Protein AF-A0A2A6BRH2-F1 (afdb_monomer)

Sequence (309 aa):
MDNSQEMNHPSKIDPSPEALGFLDKANNLEEIVQSLSAPPSSLSPPFFSPAPSHDDAQLRGRVRELEQKLQHATGAAREAESRAERAERLLAAKILTRAIDGLRRERDELRKIANDTRNEKSELEGLRADNTVLVELMKKENVTKRVLTEEIESLKQEMAEMRKLKRVPADDDGSLMQQLAEMGITNERVAEWVRQNQEREEKQRKKSAHRGTSKNRHGSSVISVKTLDPSKTALTEEERYGDEQDVVCEGCIWRKVNGQWTATVGEKDKESKREEDADIVEKGDDIDKMIDEIIMEKKRRIDSGIDEF

Radius of gyration: 56.21 Å; Cα contacts (8 Å, |Δi|>4): 53; chains: 1; bounding box: 134×63×149 Å

Secondary structure (DSSP, 8-state):
-------------PPPHHHHHHHHHHHHHHHHHHHHHS--------S--PPPPHHHHHHHHHHHHHHHHHHHHHHHHHHHHHHHHHHHHHHHHHHHHHHHHHHHHHHHHHHHHHHHHHHHHHHHHHHHHHHHHHHHHHHHHHHHHHHHHHHHHHHHHHHHHHHHHT-----SSSHHHHHHHHTT--HHHHHHHHHHHHHHHHHHHHHHHTTSSS---------------GGG----S---S-S--EEEETTEEEEEETTEEEEE-----TTHHHHHHHHHHHHHHHHHHHHHHHHHHHHHHHHHHHHT-

Mean predicted aligned error: 23.62 Å

Organism: Pristionchus pacificus (NCBI:txid54126)

Solvent-accessible surface area (backbone atoms only — not comparable to full-atom values): 18644 Å² total; per-residue (Å²): 136,88,79,83,80,77,77,81,69,82,72,80,74,74,74,52,73,66,61,52,56,51,49,55,54,50,53,55,50,49,52,54,51,51,67,71,63,56,75,84,81,83,80,88,88,87,78,76,87,72,75,84,49,77,63,58,59,51,50,56,52,51,50,52,52,49,51,51,50,49,53,53,52,52,52,52,50,54,53,50,51,57,49,50,54,50,51,51,52,52,50,51,49,54,52,51,51,53,51,53,56,48,54,50,49,55,51,52,51,53,52,49,52,56,51,52,54,50,52,53,51,52,52,52,53,51,53,51,50,53,49,52,53,50,54,52,50,52,52,52,50,54,49,53,53,49,53,53,49,54,52,51,51,52,52,50,50,52,52,51,51,51,49,61,72,60,56,69,71,79,70,85,79,55,61,62,63,50,52,37,44,74,72,70,44,46,69,67,60,53,50,51,50,52,50,55,49,52,54,49,51,52,52,48,52,56,55,56,66,70,66,74,82,72,81,94,80,77,94,73,84,79,79,82,77,80,78,81,75,70,90,79,64,91,74,78,95,76,93,80,84,73,85,71,54,76,52,74,51,100,63,34,40,31,37,40,54,96,90,40,81,44,75,48,68,58,78,70,59,78,59,61,58,50,53,54,54,46,56,51,52,57,54,48,54,54,51,54,52,51,50,51,52,52,51,52,51,51,50,50,53,50,55,54,55,55,77,76,105

Foldseek 3Di:
DDDDPPDDDDDPPDPDPVVVVVVVVVVVVVVVVVVVPDDPPDDDDDDDDDDQDPVNVVVVVVVVVVVVVVVVVVVVVVVVVVVVVVVVVVVVVVVVVVVVVVVVVVVVVVVVVVVVVVVVVVVVVVVVVVVVVVVVVVVVVVVVVVVVVVVVVVVVVVVVVVVVVPPQPPVPPCVSVVVCVVVVNHPVNVVVVVVVVVVVVVVVVVVVVVVPDDDPDDPDDDPPDPDDDPPPDDDDDDPDDDQWDWDDDDQWTWTRDPNDTDIDRPPPPPVVVVVVVVVVVVVVVVVVVVVVVVVVVVVVVVVVVVVVD

pLDDT: mean 70.72, std 18.0, range [35.16, 96.56]

Structure (mmCIF, N/CA/C/O backbone):
data_AF-A0A2A6BRH2-F1
#
_entry.id   AF-A0A2A6BRH2-F1
#
loop_
_atom_site.group_PDB
_atom_site.id
_atom_site.type_symbol
_atom_site.label_atom_id
_atom_site.label_alt_id
_atom_site.label_comp_id
_atom_site.label_asym_id
_atom_site.label_entity_id
_atom_site.label_seq_id
_atom_site.pdbx_PDB_ins_code
_atom_site.Cartn_x
_atom_site.Cartn_y
_atom_site.Cartn_z
_atom_site.occupancy
_atom_site.B_iso_or_equiv
_atom_site.auth_seq_id
_atom_site.auth_comp_id
_atom_site.auth_asym_id
_atom_site.auth_atom_id
_atom_site.pdbx_PDB_model_num
ATOM 1 N N . MET A 1 1 ? 34.765 -9.250 4.360 1.00 55.44 1 MET A N 1
ATOM 2 C CA . MET A 1 1 ? 34.118 -9.788 3.149 1.00 55.44 1 MET A CA 1
ATOM 3 C C . MET A 1 1 ? 34.218 -8.687 2.117 1.00 55.44 1 MET A C 1
ATOM 5 O O . MET A 1 1 ? 33.454 -7.733 2.187 1.00 55.44 1 MET A O 1
ATOM 9 N N . ASP A 1 2 ? 35.264 -8.753 1.297 1.00 40.81 2 ASP A N 1
ATOM 10 C CA . ASP A 1 2 ? 35.559 -7.773 0.254 1.00 40.81 2 ASP A CA 1
ATOM 11 C C . ASP A 1 2 ? 34.641 -8.024 -0.943 1.00 40.81 2 ASP A C 1
ATOM 13 O O . ASP A 1 2 ? 34.587 -9.144 -1.443 1.00 40.81 2 ASP A O 1
ATOM 17 N N . ASN A 1 3 ? 33.918 -6.998 -1.393 1.00 41.16 3 ASN A N 1
ATOM 18 C CA . ASN A 1 3 ? 33.189 -7.023 -2.660 1.00 41.16 3 ASN A CA 1
ATOM 19 C C . ASN A 1 3 ? 33.847 -6.014 -3.600 1.00 41.16 3 ASN A C 1
ATOM 21 O O . ASN A 1 3 ? 33.501 -4.833 -3.636 1.00 41.16 3 ASN A O 1
ATOM 25 N N . SER A 1 4 ? 34.837 -6.500 -4.340 1.00 49.62 4 SER A N 1
ATOM 26 C CA . SER A 1 4 ? 35.403 -5.845 -5.510 1.00 49.62 4 SER A CA 1
ATOM 27 C C . SER A 1 4 ? 34.319 -5.710 -6.583 1.00 49.62 4 SER A C 1
ATOM 29 O O . SER A 1 4 ? 33.963 -6.670 -7.260 1.00 49.62 4 SER A O 1
ATOM 31 N N . GLN A 1 5 ? 33.788 -4.497 -6.744 1.00 48.00 5 GLN A N 1
ATOM 32 C CA . GLN A 1 5 ? 33.115 -4.088 -7.974 1.00 48.00 5 GLN A CA 1
ATOM 33 C C . GLN A 1 5 ? 34.177 -3.974 -9.075 1.00 48.00 5 GLN A C 1
ATOM 35 O O . GLN A 1 5 ? 34.815 -2.934 -9.237 1.00 48.00 5 GLN A O 1
ATOM 40 N N . GLU A 1 6 ? 34.385 -5.054 -9.827 1.00 48.94 6 GLU A N 1
ATOM 41 C CA . GLU A 1 6 ? 35.009 -4.974 -11.146 1.00 48.94 6 GLU A CA 1
ATOM 42 C C . GLU A 1 6 ? 34.097 -4.142 -12.054 1.00 48.94 6 GLU A C 1
ATOM 44 O O . GLU A 1 6 ? 33.007 -4.558 -12.452 1.00 48.94 6 GLU A O 1
ATOM 49 N N . MET A 1 7 ? 34.531 -2.916 -12.348 1.00 51.69 7 MET A N 1
ATOM 50 C CA . MET A 1 7 ? 33.951 -2.112 -13.413 1.00 51.69 7 MET A CA 1
ATOM 51 C C . MET A 1 7 ? 34.208 -2.819 -14.744 1.00 51.69 7 MET A C 1
ATOM 53 O O . MET A 1 7 ? 35.315 -2.778 -15.279 1.00 51.69 7 MET A O 1
ATOM 57 N N . ASN A 1 8 ? 33.170 -3.454 -15.287 1.00 46.06 8 ASN A N 1
ATOM 58 C CA . ASN A 1 8 ? 33.159 -3.916 -16.668 1.00 46.06 8 ASN A CA 1
ATOM 59 C C . ASN A 1 8 ? 33.302 -2.698 -17.590 1.00 46.06 8 ASN A C 1
ATOM 61 O O . ASN A 1 8 ? 32.356 -1.939 -17.804 1.00 46.06 8 ASN A O 1
ATOM 65 N N . HIS A 1 9 ? 34.513 -2.492 -18.105 1.00 41.88 9 HIS A N 1
ATOM 66 C CA . HIS A 1 9 ? 34.764 -1.562 -19.195 1.00 41.88 9 HIS A CA 1
ATOM 67 C C . HIS A 1 9 ? 33.897 -1.956 -20.402 1.00 41.88 9 HIS A C 1
ATOM 69 O O . HIS A 1 9 ? 33.848 -3.143 -20.736 1.00 41.88 9 HIS A O 1
ATOM 75 N N . PRO A 1 10 ? 33.242 -1.002 -21.093 1.00 45.44 10 PRO A N 1
ATOM 76 C CA . PRO A 1 10 ? 32.645 -1.295 -22.383 1.00 45.44 10 PRO A CA 1
ATOM 77 C C . PRO A 1 10 ? 33.769 -1.765 -23.299 1.00 45.44 10 PRO A C 1
ATOM 79 O O . PRO A 1 10 ? 34.790 -1.091 -23.462 1.00 45.44 10 PRO A O 1
ATOM 82 N N . SER A 1 11 ? 33.583 -2.975 -23.808 1.00 47.88 11 SER A N 1
ATOM 83 C CA . SER A 1 11 ? 34.449 -3.676 -24.735 1.00 47.88 11 SER A CA 1
ATOM 84 C C . SER A 1 11 ? 35.024 -2.687 -25.744 1.00 47.88 11 SER A C 1
ATOM 86 O O . SER A 1 11 ? 34.276 -2.041 -26.479 1.00 47.88 11 SER A O 1
ATOM 88 N N . LYS A 1 12 ? 36.355 -2.553 -25.778 1.00 52.03 12 LYS A N 1
ATOM 89 C CA . LYS A 1 12 ? 37.026 -2.085 -26.990 1.00 52.03 12 LYS A CA 1
ATOM 90 C C . LYS A 1 12 ? 36.535 -3.018 -28.090 1.00 52.03 12 LYS A C 1
ATOM 92 O O . LYS A 1 12 ? 36.805 -4.212 -28.037 1.00 52.03 12 LYS A O 1
ATOM 97 N N . ILE A 1 13 ? 35.707 -2.496 -28.983 1.00 52.72 13 ILE A N 1
ATOM 98 C CA . ILE A 1 13 ? 35.226 -3.244 -30.133 1.00 52.72 13 ILE A CA 1
ATOM 99 C C . ILE A 1 13 ? 36.464 -3.458 -30.994 1.00 52.72 13 ILE A C 1
ATOM 101 O O . ILE A 1 13 ? 37.000 -2.496 -31.546 1.00 52.72 13 ILE A O 1
ATOM 105 N N . ASP A 1 14 ? 36.962 -4.692 -31.030 1.00 53.44 14 ASP A N 1
ATOM 106 C CA . ASP A 1 14 ? 38.007 -5.056 -31.974 1.00 53.44 14 ASP A CA 1
ATOM 107 C C . ASP A 1 14 ? 37.46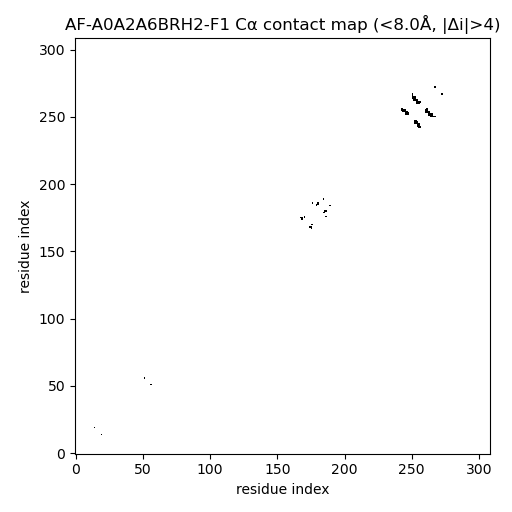5 -4.781 -33.386 1.00 53.44 14 ASP A C 1
ATOM 109 O O . ASP A 1 14 ? 36.352 -5.219 -33.709 1.00 53.44 14 ASP A O 1
ATOM 113 N N . PRO A 1 15 ? 38.178 -3.998 -34.217 1.00 56.06 15 PRO A N 1
ATOM 114 C CA . PRO A 1 15 ? 37.714 -3.682 -35.559 1.00 56.06 15 PRO A CA 1
ATOM 115 C C . PRO A 1 15 ? 37.509 -4.978 -36.344 1.00 56.06 15 PRO A C 1
ATOM 117 O O . PRO A 1 15 ? 38.281 -5.931 -36.213 1.00 56.06 15 PRO A O 1
ATOM 120 N N . SER A 1 16 ? 36.450 -5.020 -37.155 1.00 57.69 16 SER A N 1
ATOM 121 C CA . SER A 1 16 ? 36.110 -6.222 -37.913 1.00 57.69 16 SER A CA 1
ATOM 122 C C . SER A 1 16 ? 37.299 -6.669 -38.786 1.00 57.69 16 SER A C 1
ATOM 124 O O . SER A 1 16 ? 38.030 -5.827 -39.318 1.00 57.69 16 SER A O 1
ATOM 126 N N . PRO A 1 17 ? 37.511 -7.985 -38.975 1.00 61.53 17 PRO A N 1
ATOM 127 C CA . PRO A 1 17 ? 38.625 -8.509 -39.774 1.00 61.53 17 PRO A CA 1
ATOM 128 C C . PRO A 1 17 ? 38.614 -8.000 -41.225 1.00 61.53 17 PRO A C 1
ATOM 130 O O . PRO A 1 17 ? 39.660 -7.910 -41.864 1.00 61.53 17 PRO A O 1
ATOM 133 N N . GLU A 1 18 ? 37.448 -7.595 -41.731 1.00 59.97 18 GLU A N 1
ATOM 134 C CA . GLU A 1 18 ? 37.324 -6.921 -43.022 1.00 59.97 18 GLU A CA 1
ATOM 135 C C . GLU A 1 18 ? 37.942 -5.515 -42.986 1.00 59.97 18 GLU A C 1
ATOM 137 O O . GLU A 1 18 ? 38.736 -5.190 -43.866 1.00 59.97 18 GLU A O 1
ATOM 142 N N . ALA A 1 19 ? 37.671 -4.712 -41.948 1.00 63.09 19 ALA A N 1
ATOM 143 C CA . ALA A 1 19 ? 38.251 -3.375 -41.778 1.00 63.09 19 ALA A CA 1
ATOM 144 C C . ALA A 1 19 ? 39.780 -3.411 -41.588 1.00 63.09 19 ALA A C 1
ATOM 146 O O . ALA A 1 19 ? 40.487 -2.578 -42.160 1.00 63.09 19 ALA A O 1
ATOM 147 N N . LEU A 1 20 ? 40.303 -4.410 -40.864 1.00 59.03 20 LEU A N 1
ATOM 148 C CA . LEU A 1 20 ? 41.749 -4.648 -40.736 1.00 59.03 20 LEU A CA 1
ATOM 149 C C . LEU A 1 20 ? 42.388 -5.042 -42.080 1.00 59.03 20 LEU A C 1
ATOM 151 O O . LEU A 1 20 ? 43.438 -4.515 -42.443 1.00 59.03 20 LEU A O 1
ATOM 155 N N . GLY A 1 21 ? 41.720 -5.885 -42.875 1.00 69.00 21 GLY A N 1
ATOM 156 C CA . GLY A 1 21 ? 42.192 -6.268 -44.209 1.00 69.00 21 GLY A CA 1
ATOM 157 C C . GLY A 1 21 ? 42.195 -5.125 -45.235 1.00 69.00 21 GLY A C 1
ATOM 158 O O . GLY A 1 21 ? 42.989 -5.151 -46.179 1.00 69.00 21 GLY A O 1
ATOM 159 N N . PHE A 1 22 ? 41.337 -4.111 -45.075 1.00 70.25 22 PHE A N 1
ATOM 160 C CA . PHE A 1 22 ? 41.380 -2.892 -45.894 1.00 70.25 22 PHE A CA 1
ATOM 161 C C . PHE A 1 22 ? 42.522 -1.951 -45.483 1.00 70.25 22 PHE A C 1
ATOM 163 O O . PHE A 1 22 ? 43.143 -1.353 -46.362 1.00 70.25 22 PHE A O 1
ATOM 170 N N . LEU A 1 23 ? 42.838 -1.863 -44.187 1.00 59.44 23 LEU A N 1
ATOM 171 C CA . LEU A 1 23 ? 43.970 -1.085 -43.665 1.00 59.44 23 LEU A CA 1
ATOM 172 C C . LEU A 1 23 ? 45.322 -1.655 -44.111 1.00 59.44 23 LEU A C 1
ATOM 174 O O . LEU A 1 23 ? 46.162 -0.896 -44.590 1.00 59.44 23 LEU A O 1
ATOM 178 N N . ASP A 1 24 ? 45.502 -2.977 -44.073 1.00 64.88 24 ASP A N 1
ATOM 179 C CA . ASP A 1 24 ? 46.726 -3.618 -44.580 1.00 64.88 24 ASP A CA 1
ATOM 180 C C . ASP A 1 24 ? 46.909 -3.404 -46.087 1.00 64.88 24 ASP A C 1
ATOM 182 O O . ASP A 1 24 ? 48.020 -3.172 -46.561 1.00 64.88 24 ASP A O 1
ATOM 186 N N . LYS A 1 25 ? 45.818 -3.413 -46.863 1.00 71.06 25 LYS A N 1
ATOM 187 C CA . LYS A 1 25 ? 45.871 -3.1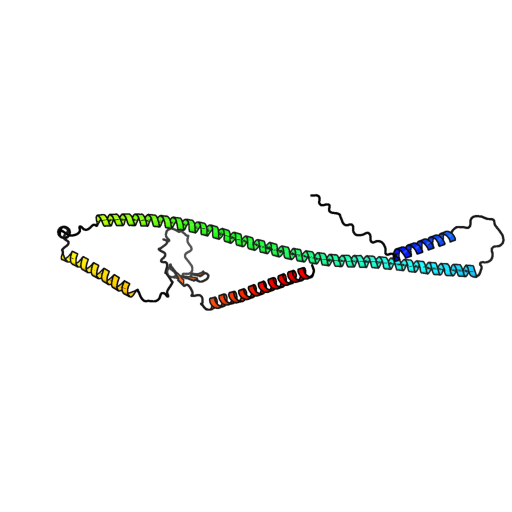10 -48.303 1.00 71.06 25 LYS A CA 1
ATOM 188 C C . LYS A 1 25 ? 46.179 -1.641 -48.582 1.00 71.06 25 LYS A C 1
ATOM 190 O O . LYS A 1 25 ? 46.870 -1.360 -49.556 1.00 71.06 25 LYS A O 1
ATOM 195 N N . ALA A 1 26 ? 45.679 -0.724 -47.755 1.00 71.31 26 ALA A N 1
ATOM 196 C CA . ALA A 1 26 ? 45.966 0.701 -47.875 1.00 71.31 26 ALA A CA 1
ATOM 197 C C . ALA A 1 26 ? 47.429 1.014 -47.520 1.00 71.31 26 ALA A C 1
ATOM 199 O O . ALA A 1 26 ? 48.093 1.702 -48.292 1.00 71.31 26 ALA A O 1
ATOM 200 N N . ASN A 1 27 ? 47.955 0.428 -46.438 1.00 64.50 27 ASN A N 1
ATOM 201 C CA . ASN A 1 27 ? 49.357 0.579 -46.033 1.00 64.50 27 ASN A CA 1
ATOM 202 C C . ASN A 1 27 ? 50.323 0.007 -47.079 1.00 64.50 27 ASN A C 1
ATOM 204 O O . ASN A 1 27 ? 51.311 0.644 -47.429 1.00 64.50 27 ASN A O 1
ATOM 208 N N . ASN A 1 28 ? 50.005 -1.158 -47.647 1.00 72.81 28 ASN A N 1
ATOM 209 C CA . ASN A 1 28 ? 50.827 -1.774 -48.691 1.00 72.81 28 ASN A CA 1
ATOM 210 C C . ASN A 1 28 ? 50.824 -0.934 -49.988 1.00 72.81 28 ASN A C 1
ATOM 212 O O . ASN A 1 28 ? 51.832 -0.833 -50.683 1.00 72.81 28 ASN A O 1
ATOM 216 N N . LEU A 1 29 ? 49.712 -0.257 -50.302 1.00 62.56 29 LEU A N 1
ATOM 217 C CA . LEU A 1 29 ? 49.663 0.691 -51.419 1.00 62.56 29 LEU A CA 1
ATOM 218 C C . LEU A 1 29 ? 50.477 1.963 -51.139 1.00 62.56 29 LEU A C 1
ATOM 220 O O . LEU A 1 29 ? 51.100 2.493 -52.057 1.00 62.56 29 LEU A O 1
ATOM 224 N N . GLU A 1 30 ? 50.474 2.451 -49.898 1.00 71.81 30 GLU A N 1
ATOM 225 C CA . GLU A 1 30 ? 51.237 3.634 -49.492 1.00 71.81 30 GLU A CA 1
ATOM 226 C C . GLU A 1 30 ? 52.750 3.374 -49.539 1.00 71.81 30 GLU A C 1
ATOM 228 O O . GLU A 1 30 ? 53.489 4.209 -50.061 1.00 71.81 30 GLU A O 1
ATOM 233 N N . GLU A 1 31 ? 53.209 2.188 -49.123 1.00 69.75 31 GLU A N 1
ATOM 234 C CA . GLU A 1 31 ? 54.609 1.761 -49.281 1.00 69.75 31 GLU A CA 1
ATOM 235 C C . GLU A 1 31 ? 55.027 1.674 -50.758 1.00 69.75 31 GLU A C 1
ATOM 237 O O . GLU A 1 31 ? 56.105 2.146 -51.134 1.00 69.75 31 GLU A O 1
ATOM 242 N N . ILE A 1 32 ? 54.158 1.144 -51.628 1.00 60.09 32 ILE A N 1
ATOM 243 C CA . ILE A 1 32 ? 54.413 1.086 -53.076 1.00 60.09 32 ILE A CA 1
ATOM 244 C C . ILE A 1 32 ? 54.510 2.501 -53.663 1.00 60.09 32 ILE A C 1
ATOM 246 O O . ILE A 1 32 ? 55.446 2.792 -54.414 1.00 60.09 32 ILE A O 1
ATOM 250 N N . VAL A 1 33 ? 53.595 3.403 -53.302 1.00 68.56 33 VAL A N 1
ATOM 251 C CA . VAL A 1 33 ? 53.606 4.796 -53.778 1.00 68.56 33 VAL A CA 1
ATOM 252 C C . VAL A 1 33 ? 54.828 5.556 -53.249 1.00 68.56 33 VAL A C 1
ATOM 254 O O . VAL A 1 33 ? 55.463 6.277 -54.019 1.00 68.56 33 VAL A O 1
ATOM 257 N N . GLN A 1 34 ? 55.232 5.347 -51.991 1.00 64.69 34 GLN A N 1
ATOM 258 C CA . GLN A 1 34 ? 56.451 5.948 -51.444 1.00 64.69 34 GLN A CA 1
ATOM 259 C C . GLN A 1 34 ? 57.709 5.440 -52.159 1.00 64.69 34 GLN A C 1
ATOM 261 O O . GLN A 1 34 ? 58.560 6.255 -52.525 1.00 64.69 34 GLN A O 1
ATOM 266 N N . SER A 1 35 ? 57.786 4.137 -52.461 1.00 58.50 35 SER A N 1
ATOM 267 C CA . SER A 1 35 ? 58.901 3.550 -53.222 1.00 58.50 35 SER A CA 1
ATOM 268 C C . SER A 1 35 ? 59.024 4.121 -54.642 1.00 58.50 35 SER A C 1
ATOM 270 O O . SER A 1 35 ? 60.133 4.325 -55.133 1.00 58.50 35 SER A O 1
ATOM 272 N N . LEU A 1 36 ? 57.895 4.455 -55.278 1.00 56.03 36 LEU A N 1
ATOM 273 C CA . LEU A 1 36 ? 57.836 5.073 -56.609 1.00 56.03 36 LEU A CA 1
ATOM 274 C C . LEU A 1 36 ? 58.072 6.591 -56.583 1.00 56.03 36 LEU A C 1
ATOM 276 O O . LEU A 1 36 ? 58.404 7.178 -57.612 1.00 56.03 36 LEU A O 1
ATOM 280 N N . SER A 1 37 ? 57.906 7.228 -55.421 1.00 53.75 37 SER A N 1
ATOM 281 C CA . SER A 1 37 ? 58.124 8.667 -55.216 1.00 53.75 37 SER A CA 1
ATOM 282 C C . SER A 1 37 ? 59.549 9.031 -54.779 1.00 53.75 37 SER A C 1
ATOM 284 O O . SER A 1 37 ? 59.886 10.215 -54.724 1.00 53.75 37 SER A O 1
ATOM 286 N N . ALA A 1 38 ? 60.399 8.039 -54.489 1.00 52.50 38 ALA A N 1
ATOM 287 C CA . ALA A 1 38 ? 61.799 8.27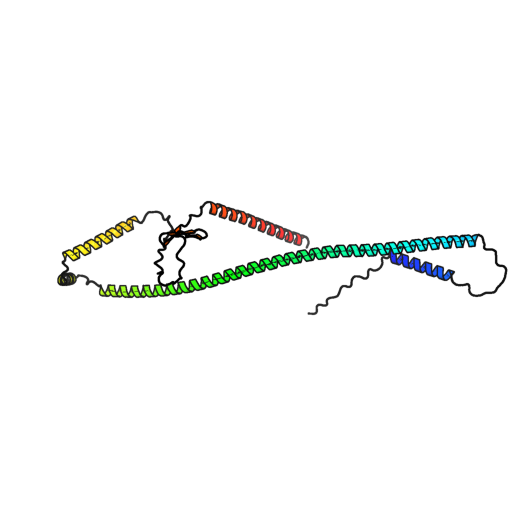6 -54.166 1.00 52.50 38 ALA A CA 1
ATOM 288 C C . ALA A 1 38 ? 62.522 8.897 -55.384 1.00 52.50 38 ALA A C 1
ATOM 290 O O . ALA A 1 38 ? 62.521 8.303 -56.467 1.00 52.50 38 ALA A O 1
ATOM 291 N N . PRO A 1 39 ? 63.142 10.087 -55.251 1.00 53.00 39 PRO A N 1
ATOM 292 C CA . PRO A 1 39 ? 63.885 10.688 -56.349 1.00 53.00 39 PRO A CA 1
ATOM 293 C C . PRO A 1 39 ? 65.095 9.799 -56.676 1.00 53.00 39 PRO A C 1
ATOM 295 O O . PRO A 1 39 ? 65.806 9.395 -55.753 1.00 53.00 39 PRO A O 1
ATOM 298 N N . PRO A 1 40 ? 65.357 9.479 -57.958 1.00 48.59 40 PRO A N 1
ATOM 299 C CA . PRO A 1 40 ? 66.462 8.608 -58.323 1.00 48.59 40 PRO A CA 1
ATOM 300 C C . PRO A 1 40 ? 67.779 9.252 -57.893 1.00 48.59 40 PRO A C 1
ATOM 302 O O . PRO A 1 40 ? 68.176 10.313 -58.382 1.00 48.59 40 PRO A O 1
ATOM 305 N N . SER A 1 41 ? 68.450 8.605 -56.946 1.00 42.38 41 SER A N 1
ATOM 306 C CA . SER A 1 41 ? 69.768 8.989 -56.469 1.00 42.38 41 SER A CA 1
ATOM 307 C C . SER A 1 41 ? 70.766 8.962 -57.628 1.00 42.38 41 SER A C 1
ATOM 309 O O . SER A 1 41 ? 71.162 7.899 -58.092 1.00 42.38 41 SER A O 1
ATOM 311 N N . SER A 1 42 ? 71.174 10.157 -58.057 1.00 53.31 42 SER A N 1
ATOM 312 C CA . SER A 1 42 ? 72.518 10.515 -58.525 1.00 53.31 42 SER A CA 1
ATOM 313 C C . SER A 1 42 ? 73.248 9.497 -59.416 1.00 53.31 42 SER A C 1
ATOM 315 O O . SER A 1 42 ? 74.040 8.699 -58.917 1.00 53.31 42 SER A O 1
ATOM 317 N N . LEU A 1 43 ? 73.134 9.668 -60.736 1.00 37.44 43 LEU A N 1
ATOM 318 C CA . LEU A 1 43 ? 74.232 9.443 -61.687 1.00 37.44 43 LEU A CA 1
ATOM 319 C C . LEU A 1 43 ? 74.005 10.283 -62.966 1.00 37.44 43 LEU A C 1
ATOM 321 O O . LEU A 1 43 ? 73.157 9.961 -63.786 1.00 37.44 43 LEU A O 1
ATOM 325 N N . SER A 1 44 ? 74.793 11.363 -63.078 1.00 40.53 44 SER A N 1
ATOM 326 C CA . SER A 1 44 ? 75.336 12.010 -64.299 1.00 40.53 44 SER A CA 1
ATOM 327 C C . SER A 1 44 ? 74.395 12.499 -65.433 1.00 40.53 44 SER A C 1
ATOM 329 O O . SER A 1 44 ? 73.768 11.679 -66.097 1.00 40.53 44 SER A O 1
ATOM 331 N N . PRO A 1 45 ? 74.408 13.802 -65.811 1.00 48.78 45 PRO A N 1
ATOM 332 C CA . PRO A 1 45 ? 73.806 14.308 -67.058 1.00 48.78 45 PRO A CA 1
ATOM 333 C C . PRO A 1 45 ? 74.871 14.661 -68.133 1.00 48.78 45 PRO A C 1
ATOM 335 O O . PRO A 1 45 ? 76.043 14.795 -67.777 1.00 48.78 45 PRO A O 1
ATOM 338 N N . PRO A 1 46 ? 74.525 14.941 -69.415 1.00 53.94 46 PRO A N 1
ATOM 339 C CA . PRO A 1 46 ? 73.257 14.739 -70.124 1.00 53.94 46 PRO A CA 1
ATOM 340 C C . PRO A 1 46 ? 73.435 14.010 -71.480 1.00 53.94 46 PRO A C 1
ATOM 342 O O . PRO A 1 46 ? 74.282 14.367 -72.295 1.00 53.94 46 PRO A O 1
ATOM 345 N N . PHE A 1 47 ? 72.551 13.068 -71.799 1.00 42.22 47 PHE A N 1
ATOM 346 C CA . PHE A 1 47 ? 72.267 12.704 -73.190 1.00 42.22 47 PHE A CA 1
ATOM 347 C C . PHE A 1 47 ? 70.759 12.813 -73.385 1.00 42.22 47 PHE A C 1
ATOM 349 O O . PHE A 1 47 ? 70.005 12.134 -72.705 1.00 42.22 47 PHE A O 1
ATOM 356 N N . PHE A 1 48 ? 70.365 13.737 -74.265 1.00 42.38 48 PHE A N 1
ATOM 357 C CA . PHE A 1 48 ? 69.066 13.848 -74.931 1.00 42.38 48 PHE A CA 1
ATOM 358 C C . PHE A 1 48 ? 67.835 13.455 -74.103 1.00 42.38 48 PHE A C 1
ATOM 360 O O . PHE A 1 48 ? 67.485 12.286 -73.989 1.00 42.38 48 PHE A O 1
ATOM 367 N N . SER A 1 49 ? 67.097 14.459 -73.633 1.00 44.94 49 SER A N 1
ATOM 368 C CA . SER A 1 49 ? 65.686 14.305 -73.280 1.00 44.94 49 SER A CA 1
ATOM 369 C C . SER A 1 49 ? 64.936 13.640 -74.447 1.00 44.94 49 SER A C 1
ATOM 371 O O . SER A 1 49 ? 64.815 14.281 -75.500 1.00 44.94 49 SER A O 1
ATOM 373 N N . PRO A 1 50 ? 64.420 12.401 -74.311 1.00 43.28 50 PRO A N 1
ATOM 374 C CA . PRO A 1 50 ? 63.467 11.896 -75.278 1.00 43.28 50 PRO A CA 1
ATOM 375 C C . PRO A 1 50 ? 62.196 12.729 -75.110 1.00 43.28 50 PRO A C 1
ATOM 377 O O . PRO A 1 50 ? 61.790 13.052 -73.990 1.00 43.28 50 PRO A O 1
ATOM 380 N N . ALA A 1 51 ? 61.580 13.105 -76.228 1.00 56.03 51 ALA A N 1
ATOM 381 C CA . ALA A 1 51 ? 60.226 13.634 -76.216 1.00 56.03 51 ALA A CA 1
ATOM 382 C C . ALA A 1 51 ? 59.327 12.677 -75.410 1.00 56.03 51 ALA A C 1
ATOM 384 O O . ALA A 1 51 ? 59.531 11.463 -75.510 1.00 56.03 51 ALA A O 1
ATOM 385 N N . PRO A 1 52 ? 58.377 13.194 -74.606 1.00 51.03 52 PRO A N 1
ATOM 386 C CA . PRO A 1 52 ? 57.503 12.355 -73.796 1.00 51.03 52 PRO A CA 1
ATOM 387 C C . PRO A 1 52 ? 56.894 11.285 -74.697 1.00 51.03 52 PRO A C 1
ATOM 389 O O . PRO A 1 52 ? 56.259 11.605 -75.707 1.00 51.03 52 PRO A O 1
ATOM 392 N N . SER A 1 53 ? 57.157 10.021 -74.370 1.00 59.28 53 SER A N 1
ATOM 393 C CA . SER A 1 53 ? 56.598 8.920 -75.135 1.00 59.28 53 SER A CA 1
ATOM 394 C C . SER A 1 53 ? 55.075 8.977 -75.004 1.00 59.28 53 SER A C 1
ATOM 396 O O . SER A 1 53 ? 54.531 9.425 -73.990 1.00 59.28 53 SER A O 1
ATOM 398 N N . HIS A 1 54 ? 54.359 8.559 -76.045 1.00 59.38 54 HIS A N 1
ATOM 399 C CA . HIS A 1 54 ? 52.894 8.552 -76.029 1.00 59.38 54 HIS A CA 1
ATOM 400 C C . HIS A 1 54 ? 52.338 7.701 -74.863 1.00 59.38 54 HIS A C 1
ATOM 402 O O . HIS A 1 54 ? 51.232 7.954 -74.374 1.00 59.38 54 HIS A O 1
ATOM 408 N N . ASP A 1 55 ? 53.139 6.751 -74.380 1.00 66.00 55 ASP A N 1
ATOM 409 C CA . ASP A 1 55 ? 52.845 5.890 -73.241 1.00 66.00 55 ASP A CA 1
ATOM 410 C C . ASP A 1 55 ? 52.939 6.646 -71.902 1.00 66.00 55 ASP A C 1
ATOM 412 O O . ASP A 1 55 ? 52.071 6.472 -71.045 1.00 66.00 55 ASP A O 1
ATOM 416 N N . ASP A 1 56 ? 53.884 7.582 -71.736 1.00 66.19 56 ASP A N 1
ATOM 417 C CA . ASP A 1 56 ? 54.019 8.390 -70.508 1.00 66.19 56 ASP A CA 1
ATOM 418 C C . ASP A 1 56 ? 52.830 9.334 -70.288 1.00 66.19 56 ASP A C 1
ATOM 420 O O . ASP A 1 56 ? 52.366 9.535 -69.160 1.00 66.19 56 ASP A O 1
ATOM 424 N N . ALA A 1 57 ? 52.305 9.919 -71.367 1.00 72.94 57 ALA A N 1
ATOM 425 C CA . ALA A 1 57 ? 51.126 10.780 -71.300 1.00 72.94 57 ALA A CA 1
ATOM 426 C C . ALA A 1 57 ? 49.862 9.983 -70.928 1.00 72.94 57 ALA A C 1
ATOM 428 O O . ALA A 1 57 ? 49.050 10.447 -70.121 1.00 72.94 57 ALA A O 1
ATOM 429 N N . GLN A 1 58 ? 49.716 8.765 -71.462 1.00 75.19 58 GLN A N 1
ATOM 430 C CA . GLN A 1 58 ? 48.612 7.869 -71.112 1.00 75.19 58 GLN A CA 1
ATOM 431 C C . GLN A 1 58 ? 48.716 7.359 -69.671 1.00 75.19 58 GLN A C 1
ATOM 433 O O . GLN A 1 58 ? 47.704 7.314 -68.967 1.00 75.19 58 GLN A O 1
ATOM 438 N N . LEU A 1 59 ? 49.925 7.033 -69.206 1.00 76.50 59 LEU A N 1
ATOM 439 C CA . LEU A 1 59 ? 50.167 6.619 -67.824 1.00 76.50 59 LEU A CA 1
ATOM 440 C C . LEU A 1 59 ? 49.796 7.731 -66.842 1.00 76.50 59 LEU A C 1
ATOM 442 O O . LEU A 1 59 ? 49.040 7.485 -65.905 1.00 76.50 59 LEU A O 1
ATOM 446 N N . ARG A 1 60 ? 50.215 8.975 -67.095 1.00 78.44 60 ARG A N 1
ATOM 447 C CA . ARG A 1 60 ? 49.824 10.124 -66.257 1.00 78.44 60 ARG A CA 1
ATOM 448 C C . ARG A 1 60 ? 48.313 10.365 -66.251 1.00 78.44 60 ARG A C 1
ATOM 450 O O . ARG A 1 60 ? 47.760 10.706 -65.208 1.00 78.44 60 ARG A O 1
ATOM 457 N N . GLY 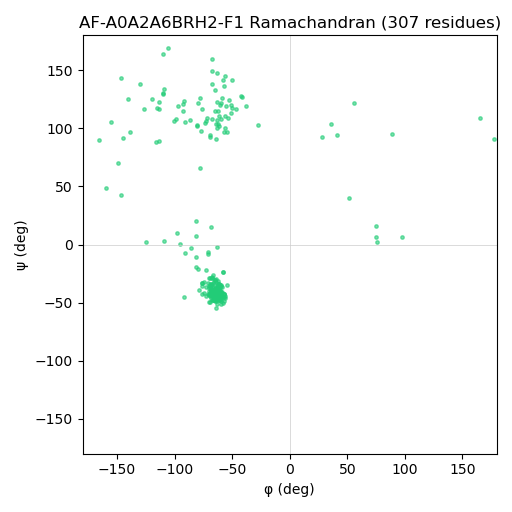A 1 61 ? 47.643 10.180 -67.390 1.00 85.12 61 GLY A N 1
ATOM 458 C CA . GLY A 1 61 ? 46.183 10.276 -67.486 1.00 85.12 61 GLY A CA 1
ATOM 459 C C . GLY A 1 61 ? 45.467 9.229 -66.630 1.00 85.12 61 GLY A C 1
ATOM 460 O O . GLY A 1 61 ? 44.576 9.572 -65.856 1.00 85.12 61 GLY A O 1
ATOM 461 N N . ARG A 1 62 ? 45.910 7.968 -66.701 1.00 81.56 62 ARG A N 1
ATOM 462 C CA . ARG A 1 62 ? 45.359 6.869 -65.893 1.00 81.56 62 ARG A CA 1
ATOM 463 C C . ARG A 1 62 ? 45.646 7.025 -64.405 1.00 81.56 62 ARG A C 1
ATOM 465 O O . ARG A 1 62 ? 44.768 6.747 -63.597 1.00 81.56 62 ARG A O 1
ATOM 472 N N . VAL A 1 63 ? 46.839 7.493 -64.040 1.00 84.25 63 VAL A N 1
ATOM 473 C CA . VAL A 1 63 ? 47.188 7.766 -62.638 1.00 84.25 63 VAL A CA 1
ATOM 474 C C . VAL A 1 63 ? 46.266 8.838 -62.059 1.00 84.25 63 VAL A C 1
ATOM 476 O O . VAL A 1 63 ? 45.690 8.614 -61.003 1.00 84.25 63 VAL A O 1
ATOM 479 N N . ARG A 1 64 ? 46.009 9.936 -62.783 1.00 84.25 64 ARG A N 1
ATOM 480 C CA . ARG A 1 64 ? 45.044 10.961 -62.343 1.00 84.25 64 ARG A CA 1
ATOM 481 C C . ARG A 1 64 ? 43.617 10.429 -62.219 1.00 84.25 64 ARG A C 1
ATOM 483 O O . ARG A 1 64 ? 42.912 10.793 -61.286 1.00 84.25 64 ARG A O 1
ATOM 490 N N . GLU A 1 65 ? 43.180 9.571 -63.140 1.00 86.94 65 GLU A N 1
ATOM 491 C CA . GLU A 1 65 ? 41.856 8.941 -63.058 1.00 86.94 65 GLU A CA 1
ATOM 492 C C . GLU A 1 65 ? 41.745 8.018 -61.831 1.00 86.94 65 GLU A C 1
ATOM 494 O O . GLU A 1 65 ? 40.722 8.013 -61.143 1.00 86.94 65 GLU A O 1
ATOM 499 N N . LEU A 1 66 ? 42.804 7.262 -61.526 1.00 83.12 66 LEU A N 1
ATOM 500 C CA . LEU A 1 66 ? 42.876 6.416 -60.335 1.00 83.12 66 LEU A CA 1
ATOM 501 C C . LEU A 1 66 ? 42.922 7.246 -59.048 1.00 83.12 66 LEU A C 1
ATOM 503 O O . LEU A 1 66 ? 42.194 6.927 -58.113 1.00 83.12 66 LEU A O 1
ATOM 507 N N . GLU A 1 67 ? 43.691 8.335 -59.013 1.00 83.62 67 GLU A N 1
ATOM 508 C CA . GLU A 1 67 ? 43.711 9.282 -57.891 1.00 83.62 67 GLU A CA 1
ATOM 509 C C . GLU A 1 67 ? 42.333 9.915 -57.667 1.00 83.62 67 GLU A C 1
ATOM 511 O O . GLU A 1 67 ? 41.859 9.981 -56.533 1.00 83.62 67 GLU A O 1
ATOM 516 N N . GLN A 1 68 ? 41.641 10.316 -58.736 1.00 90.00 68 GLN A N 1
ATOM 517 C CA . GLN A 1 68 ? 40.292 10.870 -58.642 1.00 90.00 68 GLN A CA 1
ATOM 518 C C . GLN A 1 68 ? 39.290 9.835 -58.111 1.00 90.00 68 GLN A C 1
ATOM 520 O O . GLN A 1 68 ? 38.475 10.152 -57.242 1.00 90.00 68 GLN A O 1
ATOM 525 N N . LYS A 1 69 ? 39.363 8.583 -58.581 1.00 88.38 69 LYS A N 1
ATOM 526 C CA . LYS A 1 69 ? 38.529 7.485 -58.063 1.00 88.38 69 LYS A CA 1
ATOM 527 C C . LYS A 1 69 ? 38.836 7.185 -56.595 1.00 88.38 69 LYS A C 1
ATOM 529 O O . LYS A 1 69 ? 37.903 6.986 -55.820 1.00 88.38 69 LYS A O 1
ATOM 534 N N . LEU A 1 70 ? 40.109 7.207 -56.201 1.00 77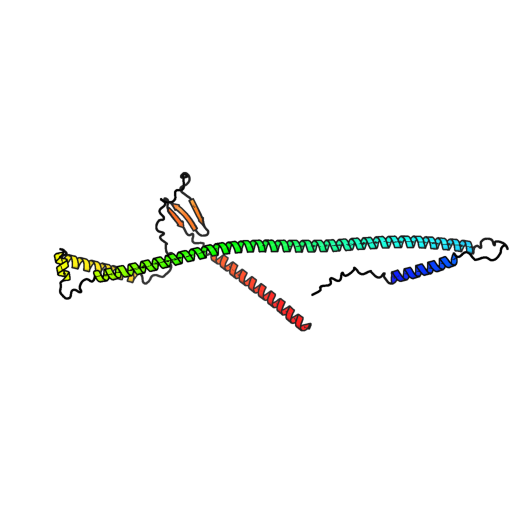.31 70 LEU A N 1
ATOM 535 C CA . LEU A 1 70 ? 40.545 7.000 -54.820 1.00 77.31 70 LEU A CA 1
ATOM 536 C C . LEU A 1 70 ? 40.017 8.104 -53.899 1.00 77.31 70 LEU A C 1
ATOM 538 O O . LEU A 1 70 ? 39.463 7.809 -52.842 1.00 77.31 70 LEU A O 1
ATOM 542 N N . GLN A 1 71 ? 40.119 9.368 -54.310 1.00 85.56 71 GLN A N 1
ATOM 543 C CA . GLN A 1 71 ? 39.577 10.498 -53.553 1.00 85.56 71 GLN A CA 1
ATOM 544 C C . GLN A 1 71 ? 38.060 10.381 -53.379 1.00 85.56 71 GLN A C 1
ATOM 546 O O . GLN A 1 71 ? 37.551 10.550 -52.269 1.00 85.56 71 GLN A O 1
ATOM 551 N N . HIS A 1 72 ? 37.340 10.023 -54.444 1.00 86.69 72 HIS A N 1
ATOM 552 C CA . HIS A 1 72 ? 35.887 9.866 -54.393 1.00 86.69 72 HIS A CA 1
ATOM 553 C C . HIS A 1 72 ? 35.459 8.683 -53.505 1.00 86.69 72 HIS A C 1
ATOM 555 O O . HIS A 1 72 ? 34.505 8.801 -52.735 1.00 86.69 72 HIS A O 1
ATOM 561 N N . ALA A 1 73 ? 36.185 7.561 -53.562 1.00 78.25 73 ALA A N 1
ATOM 562 C CA . ALA A 1 73 ? 35.950 6.397 -52.707 1.00 78.25 73 ALA A CA 1
ATOM 563 C C . ALA A 1 73 ? 36.252 6.695 -51.230 1.00 78.25 73 ALA A C 1
ATOM 565 O O . ALA A 1 73 ? 35.484 6.316 -50.348 1.00 78.25 73 ALA A O 1
ATOM 566 N N . THR A 1 74 ? 37.327 7.439 -50.960 1.00 73.88 74 THR A N 1
ATOM 567 C CA . THR A 1 74 ? 37.719 7.841 -49.600 1.00 73.88 74 THR A CA 1
ATOM 568 C C . THR A 1 74 ? 36.706 8.813 -48.988 1.00 73.88 74 THR A C 1
ATOM 570 O O . THR A 1 74 ? 36.355 8.687 -47.815 1.00 73.88 74 THR A O 1
ATOM 573 N N . GLY A 1 75 ? 36.186 9.757 -49.782 1.00 85.31 75 GLY A N 1
ATOM 574 C CA . GLY A 1 75 ? 35.091 10.641 -49.370 1.00 85.31 75 GLY A CA 1
ATOM 575 C C . GLY A 1 75 ? 33.810 9.869 -49.044 1.00 85.31 75 GLY A C 1
ATOM 576 O O . GLY A 1 75 ? 33.231 10.062 -47.975 1.00 85.31 75 GLY A O 1
ATOM 577 N N . ALA A 1 76 ? 33.415 8.933 -49.912 1.00 81.56 76 ALA A N 1
ATOM 578 C CA . ALA A 1 76 ? 32.238 8.093 -49.694 1.00 81.56 76 ALA A CA 1
ATOM 579 C C . ALA A 1 76 ? 32.363 7.208 -48.438 1.00 81.56 76 ALA A C 1
ATOM 581 O O . ALA A 1 76 ? 31.391 7.062 -47.695 1.00 81.56 76 ALA A O 1
ATOM 582 N N . ALA A 1 77 ? 33.554 6.664 -48.161 1.00 69.62 77 ALA A N 1
ATOM 583 C CA . ALA A 1 77 ? 33.812 5.864 -46.964 1.00 69.62 77 ALA A CA 1
ATOM 584 C C . ALA A 1 77 ? 33.646 6.681 -45.669 1.00 69.62 77 ALA A C 1
ATOM 586 O O . ALA A 1 77 ? 32.956 6.239 -44.752 1.00 69.62 77 ALA A O 1
ATOM 587 N N . ARG A 1 78 ? 34.182 7.910 -45.619 1.00 76.00 78 ARG A N 1
ATOM 588 C CA . ARG A 1 78 ? 34.029 8.809 -44.456 1.00 76.00 78 ARG A CA 1
ATOM 589 C C . ARG A 1 78 ? 32.579 9.234 -44.223 1.00 76.00 78 ARG A C 1
ATOM 591 O O . ARG A 1 78 ? 32.131 9.344 -43.082 1.00 76.00 78 ARG A O 1
ATOM 598 N N . GLU A 1 79 ? 31.822 9.475 -45.294 1.00 86.44 79 GLU A N 1
ATOM 599 C CA . GLU A 1 79 ? 30.392 9.772 -45.173 1.00 86.44 79 GLU A CA 1
ATOM 600 C C . GLU A 1 79 ? 29.592 8.571 -44.661 1.00 86.44 79 GLU A C 1
ATOM 602 O O . GLU A 1 79 ? 28.687 8.748 -43.842 1.00 86.44 79 GLU A O 1
ATOM 607 N N . ALA A 1 80 ? 29.921 7.361 -45.120 1.00 77.88 80 ALA A N 1
ATOM 608 C CA . ALA A 1 80 ? 29.297 6.133 -44.643 1.00 77.88 80 ALA A CA 1
ATOM 609 C C . ALA A 1 80 ? 29.583 5.901 -43.150 1.00 77.88 80 ALA A C 1
ATOM 611 O O . ALA A 1 80 ? 28.650 5.637 -42.392 1.00 77.88 80 ALA A O 1
ATOM 612 N N . GLU A 1 81 ? 30.827 6.102 -42.711 1.00 75.88 81 GLU A N 1
ATOM 613 C CA . GLU A 1 81 ? 31.239 6.013 -41.305 1.00 75.88 81 GLU A CA 1
ATOM 614 C C . GLU A 1 81 ? 30.501 7.039 -40.425 1.00 75.88 81 GLU A C 1
ATOM 616 O O . GLU A 1 81 ? 29.881 6.673 -39.426 1.00 75.88 81 GLU A O 1
ATOM 621 N N . SER A 1 82 ? 30.431 8.313 -40.843 1.00 86.06 82 SER A N 1
ATOM 622 C CA . SER A 1 82 ? 29.691 9.353 -40.102 1.00 86.06 82 SER A CA 1
ATOM 623 C C . SER A 1 82 ? 28.187 9.066 -40.000 1.00 86.06 82 SER A C 1
ATOM 625 O O . SER A 1 82 ? 27.533 9.461 -39.028 1.00 86.06 82 SER A O 1
ATOM 627 N N . ARG A 1 83 ? 27.601 8.400 -41.005 1.00 85.94 83 ARG A N 1
ATOM 628 C CA . ARG A 1 83 ? 26.194 7.972 -40.967 1.00 85.94 83 ARG A CA 1
ATOM 629 C C . ARG A 1 83 ? 25.995 6.776 -40.042 1.00 85.94 83 ARG A C 1
ATOM 631 O O . ARG A 1 83 ? 25.014 6.784 -39.298 1.00 85.94 83 ARG A O 1
ATOM 638 N N . ALA A 1 84 ? 26.901 5.799 -40.067 1.00 80.88 84 ALA A N 1
ATOM 639 C CA . ALA A 1 84 ? 26.875 4.652 -39.164 1.00 80.88 84 ALA A CA 1
ATOM 640 C C . ALA A 1 84 ? 26.971 5.109 -37.700 1.00 80.88 84 ALA A C 1
ATOM 642 O O . ALA A 1 84 ? 26.088 4.788 -36.907 1.00 80.88 84 ALA A O 1
ATOM 643 N N . GLU A 1 85 ? 27.922 5.988 -37.376 1.00 87.69 85 GLU A N 1
ATOM 644 C CA . GLU A 1 85 ? 28.087 6.535 -36.023 1.00 87.69 85 GLU A CA 1
ATOM 645 C C . GLU A 1 85 ? 26.832 7.293 -35.545 1.00 87.69 85 GLU A C 1
ATOM 647 O O . GLU A 1 85 ? 26.382 7.156 -34.403 1.00 87.69 85 GLU A O 1
ATOM 652 N N . ARG A 1 86 ? 26.196 8.079 -36.426 1.00 88.81 86 ARG A N 1
ATOM 653 C CA . ARG A 1 86 ? 24.919 8.738 -36.104 1.00 88.81 86 ARG A CA 1
ATOM 654 C C . ARG A 1 86 ? 23.788 7.736 -35.889 1.00 88.81 86 ARG A C 1
ATOM 656 O O . ARG A 1 86 ? 22.984 7.936 -34.979 1.00 88.81 86 ARG A O 1
ATOM 663 N N . ALA A 1 87 ? 23.698 6.691 -36.709 1.00 86.81 87 ALA A N 1
ATOM 664 C CA . ALA A 1 87 ? 22.678 5.657 -36.569 1.00 86.81 87 ALA A CA 1
ATOM 665 C C . ALA A 1 87 ? 22.838 4.885 -35.250 1.00 86.81 87 ALA A C 1
ATOM 667 O O . ALA A 1 87 ? 21.846 4.673 -34.551 1.00 86.81 87 ALA A O 1
ATOM 668 N N . GLU A 1 88 ? 24.070 4.555 -34.862 1.00 82.69 88 GLU A N 1
ATOM 669 C CA . GLU A 1 88 ? 24.390 3.924 -33.578 1.00 82.69 88 GLU A CA 1
ATOM 670 C C . GLU A 1 88 ? 24.017 4.818 -32.394 1.00 82.69 88 GLU A C 1
ATOM 672 O O . GLU A 1 88 ? 23.328 4.369 -31.476 1.00 82.69 88 GLU A O 1
ATOM 677 N N . ARG A 1 89 ? 24.363 6.114 -32.441 1.00 87.12 89 ARG A N 1
ATOM 678 C CA . ARG A 1 89 ? 23.947 7.083 -31.410 1.00 87.12 89 ARG A CA 1
ATOM 679 C C . ARG A 1 89 ? 22.425 7.180 -31.293 1.00 87.12 89 ARG A C 1
ATOM 681 O O . ARG A 1 89 ? 21.898 7.235 -30.183 1.00 87.12 89 ARG A O 1
ATOM 688 N N . LEU A 1 90 ? 21.703 7.179 -32.416 1.00 88.06 90 LEU A N 1
ATOM 689 C CA . LEU A 1 90 ? 20.236 7.205 -32.423 1.00 88.06 90 LEU A CA 1
ATOM 690 C C . LEU A 1 90 ? 19.626 5.905 -31.882 1.00 88.06 90 LEU A C 1
ATOM 692 O O . LEU A 1 90 ? 18.615 5.954 -31.178 1.00 88.06 90 LEU A O 1
ATOM 696 N N . LEU A 1 91 ? 20.222 4.751 -32.189 1.00 89.81 91 LEU A N 1
ATOM 697 C CA . LEU A 1 91 ? 19.793 3.461 -31.651 1.00 89.81 91 LEU A CA 1
ATOM 698 C C . LEU A 1 91 ? 20.013 3.403 -30.135 1.00 89.81 91 LEU A C 1
ATOM 700 O O . LEU A 1 91 ? 19.080 3.074 -29.400 1.00 89.81 91 LEU A O 1
ATOM 704 N N . ALA A 1 92 ? 21.195 3.804 -29.666 1.00 83.56 92 ALA A N 1
ATOM 705 C CA . ALA A 1 92 ? 21.516 3.897 -28.246 1.00 83.56 92 ALA A CA 1
ATOM 706 C C . ALA A 1 92 ? 20.549 4.838 -27.511 1.00 83.56 92 ALA A C 1
ATOM 708 O O . ALA A 1 92 ? 19.993 4.464 -26.479 1.00 83.56 92 ALA A O 1
ATOM 709 N N . ALA A 1 93 ? 20.260 6.016 -28.077 1.00 84.50 93 ALA A N 1
ATOM 710 C CA . ALA A 1 93 ? 19.291 6.952 -27.511 1.00 84.50 93 ALA A CA 1
ATOM 711 C C . ALA A 1 93 ? 17.888 6.333 -27.390 1.00 84.50 93 ALA A C 1
ATOM 713 O O . ALA A 1 93 ? 17.267 6.434 -26.335 1.00 84.50 93 ALA A O 1
ATOM 714 N N . LYS A 1 94 ? 17.402 5.633 -28.425 1.00 89.94 94 LYS A N 1
ATOM 715 C CA . LYS A 1 94 ? 16.093 4.954 -28.386 1.00 89.94 94 LYS A CA 1
ATOM 716 C C . LYS A 1 94 ? 16.027 3.854 -27.326 1.00 89.94 94 LYS A C 1
ATOM 718 O O . LYS A 1 94 ? 15.005 3.731 -26.650 1.00 89.94 94 LYS A O 1
ATOM 723 N N . ILE A 1 95 ? 17.086 3.055 -27.188 1.00 86.81 95 ILE A N 1
ATOM 724 C CA . ILE A 1 95 ? 17.171 2.008 -26.160 1.00 86.81 95 ILE A CA 1
ATOM 725 C C . ILE A 1 95 ? 17.152 2.645 -24.767 1.00 86.81 95 ILE A C 1
ATOM 727 O O . ILE A 1 95 ? 16.350 2.240 -23.927 1.00 86.81 95 ILE A O 1
ATOM 731 N N . LEU A 1 96 ? 17.959 3.687 -24.548 1.00 82.00 96 LEU A N 1
ATOM 732 C CA . LEU A 1 96 ? 17.999 4.421 -23.283 1.00 82.00 96 LEU A CA 1
ATOM 733 C C . LEU A 1 96 ? 16.646 5.048 -22.937 1.00 82.00 96 LEU A C 1
ATOM 735 O O . LEU A 1 96 ? 16.214 4.946 -21.794 1.00 82.00 96 LEU A O 1
ATOM 739 N N . THR A 1 97 ? 15.936 5.638 -23.903 1.00 87.19 97 THR A N 1
ATOM 740 C CA . THR A 1 97 ? 14.582 6.163 -23.670 1.00 87.19 97 THR A CA 1
ATOM 741 C C . THR A 1 97 ? 13.625 5.062 -23.211 1.00 87.19 97 THR A C 1
ATOM 743 O O . THR A 1 97 ? 12.948 5.240 -22.203 1.00 87.19 97 THR A O 1
ATOM 746 N N . ARG A 1 98 ? 13.616 3.896 -23.875 1.00 87.31 98 ARG A N 1
ATOM 747 C CA . ARG A 1 98 ? 12.770 2.762 -23.455 1.00 87.31 98 ARG A CA 1
ATOM 748 C C . ARG A 1 98 ? 13.123 2.258 -22.056 1.00 87.31 98 ARG A C 1
ATOM 750 O O . ARG A 1 98 ? 12.215 1.969 -21.283 1.00 87.31 98 ARG A O 1
ATOM 757 N N . ALA A 1 99 ? 14.412 2.177 -21.728 1.00 82.75 99 ALA A N 1
ATOM 758 C CA . ALA A 1 99 ? 14.869 1.782 -20.398 1.00 82.75 99 ALA A CA 1
ATOM 759 C C . ALA A 1 99 ? 14.424 2.790 -19.325 1.00 82.75 99 ALA A C 1
ATOM 761 O O . ALA A 1 99 ? 13.882 2.397 -18.296 1.00 82.75 99 ALA A O 1
ATOM 762 N N . ILE A 1 100 ? 14.568 4.092 -19.592 1.00 85.44 100 ILE A N 1
ATOM 763 C CA . ILE A 1 100 ? 14.104 5.162 -18.697 1.00 85.44 100 ILE A CA 1
ATOM 764 C C . ILE A 1 100 ? 12.589 5.080 -18.484 1.00 85.44 100 ILE A C 1
ATOM 766 O O . ILE A 1 100 ? 12.123 5.224 -17.355 1.00 85.44 100 ILE A O 1
ATOM 770 N N . ASP A 1 101 ? 11.816 4.830 -19.538 1.00 88.88 101 ASP A N 1
ATOM 771 C CA . ASP A 1 101 ? 10.361 4.699 -19.433 1.00 88.88 101 ASP A CA 1
ATOM 772 C C . ASP A 1 101 ? 9.931 3.419 -18.699 1.00 88.88 101 ASP A C 1
ATOM 774 O O . ASP A 1 101 ? 8.882 3.409 -18.052 1.00 88.88 101 ASP A O 1
ATOM 778 N N . GLY A 1 102 ? 10.727 2.347 -18.767 1.00 89.19 102 GLY A N 1
ATOM 779 C CA . GLY A 1 102 ? 10.565 1.159 -17.922 1.00 89.19 102 GLY A CA 1
ATOM 780 C C . GLY A 1 102 ? 10.781 1.490 -16.444 1.00 89.19 102 GLY A C 1
ATOM 781 O O . GLY A 1 102 ? 9.869 1.336 -15.638 1.00 89.19 102 GLY A O 1
ATOM 782 N N . LEU A 1 103 ? 11.933 2.082 -16.113 1.00 81.56 103 LEU A N 1
ATOM 783 C CA . LEU A 1 103 ? 12.284 2.475 -14.741 1.00 81.56 103 LEU A CA 1
ATOM 784 C C . LEU A 1 103 ? 11.294 3.479 -14.131 1.00 81.56 103 LEU A C 1
ATOM 786 O O . LEU A 1 103 ? 11.020 3.450 -12.932 1.00 81.56 103 LEU A O 1
ATOM 790 N N . ARG A 1 104 ? 10.743 4.392 -14.940 1.00 88.94 104 ARG A N 1
ATOM 791 C CA . ARG A 1 104 ? 9.709 5.335 -14.487 1.00 88.94 104 ARG A CA 1
ATOM 792 C C . ARG A 1 104 ? 8.424 4.616 -14.080 1.00 88.94 104 ARG A C 1
ATOM 794 O O . ARG A 1 104 ? 7.872 4.971 -13.043 1.00 88.94 104 ARG A O 1
ATOM 801 N N . ARG A 1 105 ? 7.983 3.617 -14.854 1.00 90.19 105 ARG A N 1
ATOM 802 C CA . ARG A 1 105 ? 6.799 2.804 -14.531 1.00 90.19 105 ARG A CA 1
ATOM 803 C C . ARG A 1 105 ? 7.004 2.006 -13.250 1.00 90.19 105 ARG A C 1
ATOM 805 O O . ARG A 1 105 ? 6.194 2.140 -12.342 1.00 90.19 105 ARG A O 1
ATOM 812 N N . GLU A 1 106 ? 8.131 1.308 -13.126 1.00 89.81 106 GLU A N 1
ATOM 813 C CA . GLU A 1 106 ? 8.481 0.569 -11.904 1.00 89.81 106 GLU A CA 1
ATOM 814 C C . GLU A 1 106 ? 8.513 1.487 -10.671 1.00 89.81 106 GLU A C 1
ATOM 816 O O . GLU A 1 106 ? 7.966 1.163 -9.618 1.00 89.81 106 GLU A O 1
ATOM 821 N N . ARG A 1 107 ? 9.090 2.690 -10.794 1.00 87.75 107 ARG A N 1
ATOM 822 C CA . ARG A 1 107 ? 9.080 3.688 -9.714 1.00 87.75 107 ARG A CA 1
ATOM 823 C C . ARG A 1 107 ? 7.661 4.112 -9.335 1.00 87.75 107 ARG A C 1
ATOM 825 O O . ARG A 1 107 ? 7.379 4.301 -8.152 1.00 87.75 107 ARG A O 1
ATOM 832 N N . ASP A 1 108 ? 6.798 4.349 -10.314 1.00 87.62 108 ASP A N 1
ATOM 833 C CA . ASP A 1 108 ? 5.435 4.810 -10.058 1.00 87.62 108 ASP A CA 1
ATOM 834 C C . ASP A 1 108 ? 4.570 3.689 -9.445 1.00 87.62 108 ASP A C 1
ATOM 836 O O . ASP A 1 108 ? 3.778 3.962 -8.541 1.00 87.62 108 ASP A O 1
ATOM 840 N N . GLU A 1 109 ? 4.808 2.428 -9.812 1.00 92.00 109 GLU A N 1
ATOM 841 C CA . GLU A 1 109 ? 4.230 1.246 -9.153 1.00 92.00 109 GLU A CA 1
ATOM 842 C C . GLU A 1 109 ? 4.701 1.111 -7.697 1.00 92.00 109 GLU A C 1
ATOM 844 O O . GLU A 1 109 ? 3.877 0.980 -6.790 1.00 92.00 109 GLU A O 1
ATOM 849 N N . LEU A 1 110 ? 6.007 1.244 -7.439 1.00 86.94 110 LEU A N 1
ATOM 850 C CA . LEU A 1 110 ? 6.553 1.227 -6.076 1.00 86.94 110 LEU A CA 1
ATOM 851 C C . LEU A 1 110 ? 5.989 2.361 -5.210 1.00 86.94 110 LEU A C 1
ATOM 853 O O . LEU A 1 110 ? 5.720 2.164 -4.024 1.00 86.94 110 LEU A O 1
ATOM 857 N N . ARG A 1 111 ? 5.774 3.549 -5.789 1.00 90.12 111 ARG A N 1
ATOM 858 C CA . ARG A 1 111 ? 5.128 4.671 -5.088 1.00 90.12 111 ARG A CA 1
ATOM 859 C C . ARG A 1 111 ? 3.686 4.363 -4.711 1.00 90.12 111 ARG A C 1
ATOM 861 O O . ARG A 1 111 ? 3.261 4.762 -3.630 1.00 90.12 111 ARG A O 1
ATOM 868 N N . LYS A 1 112 ? 2.944 3.674 -5.580 1.00 93.44 112 LYS A N 1
ATOM 869 C CA . LYS A 1 112 ? 1.575 3.246 -5.284 1.00 93.44 112 LYS A CA 1
ATOM 870 C C . LYS A 1 112 ? 1.562 2.268 -4.108 1.00 93.44 112 LYS A C 1
ATOM 872 O O . LYS A 1 112 ? 0.902 2.550 -3.116 1.00 93.44 112 LYS A O 1
ATOM 877 N N . ILE A 1 113 ? 2.387 1.221 -4.169 1.00 92.00 113 ILE A N 1
ATOM 878 C CA . ILE A 1 113 ? 2.512 0.225 -3.091 1.00 92.00 113 ILE A CA 1
ATOM 879 C C . ILE A 1 113 ? 2.871 0.900 -1.761 1.00 92.00 113 ILE A C 1
ATOM 881 O O . ILE A 1 113 ? 2.237 0.642 -0.745 1.00 92.00 113 ILE A O 1
ATOM 885 N N . ALA A 1 114 ? 3.844 1.815 -1.758 1.00 86.94 114 ALA A N 1
ATOM 886 C CA . ALA A 1 114 ? 4.247 2.517 -0.541 1.00 86.94 114 ALA A CA 1
ATOM 887 C C . ALA A 1 114 ? 3.117 3.368 0.072 1.00 86.94 114 ALA A C 1
ATOM 889 O O . ALA A 1 114 ? 3.014 3.464 1.297 1.00 86.94 114 ALA A O 1
ATOM 890 N N . ASN A 1 115 ? 2.276 3.988 -0.761 1.00 93.44 115 ASN A N 1
ATOM 891 C CA . ASN A 1 115 ? 1.110 4.733 -0.290 1.00 93.44 115 ASN A CA 1
ATOM 892 C C . ASN A 1 115 ? 0.031 3.800 0.267 1.00 93.44 115 ASN A C 1
ATOM 894 O O . ASN A 1 115 ? -0.508 4.086 1.334 1.00 93.44 115 ASN A O 1
ATOM 898 N N . ASP A 1 116 ? -0.232 2.679 -0.403 1.00 94.75 116 ASP A N 1
ATOM 899 C CA . ASP A 1 116 ? -1.208 1.684 0.046 1.00 94.75 116 ASP A CA 1
ATOM 900 C C . ASP A 1 116 ? -0.786 1.103 1.409 1.00 94.75 116 ASP A C 1
ATOM 902 O O . ASP A 1 116 ? -1.545 1.172 2.375 1.00 94.75 116 ASP A O 1
ATOM 906 N N . THR A 1 117 ? 0.484 0.703 1.560 1.00 93.81 117 THR A N 1
ATOM 907 C CA . THR A 1 117 ? 1.041 0.242 2.846 1.00 93.81 117 THR A CA 1
ATOM 908 C C . THR A 1 117 ? 0.962 1.312 3.941 1.00 93.81 117 THR A C 1
ATOM 910 O O . THR A 1 117 ? 0.760 1.003 5.118 1.00 93.81 117 THR A O 1
ATOM 913 N N . ARG A 1 118 ? 1.129 2.596 3.596 1.00 93.31 118 ARG A N 1
ATOM 914 C CA . ARG A 1 118 ? 0.987 3.693 4.565 1.00 93.31 118 ARG A CA 1
ATOM 915 C C . ARG A 1 118 ? -0.457 3.832 5.052 1.00 93.31 118 ARG A C 1
ATOM 917 O O . ARG A 1 118 ? -0.653 4.083 6.241 1.00 93.31 118 ARG A O 1
ATOM 924 N N . ASN A 1 119 ? -1.433 3.676 4.162 1.00 93.88 119 ASN A N 1
ATOM 925 C CA . ASN A 1 119 ? -2.852 3.734 4.510 1.00 93.88 119 ASN A CA 1
ATOM 926 C C . ASN A 1 119 ? -3.241 2.557 5.413 1.00 93.88 119 ASN A C 1
ATOM 928 O O . ASN A 1 119 ? -3.797 2.785 6.484 1.00 93.88 119 ASN A O 1
ATOM 932 N N . GLU A 1 120 ? -2.838 1.334 5.054 1.00 94.69 120 GLU A N 1
ATOM 933 C CA . GLU A 1 120 ? -3.052 0.132 5.877 1.00 94.69 120 GLU A CA 1
ATOM 934 C C . GLU A 1 120 ? -2.439 0.282 7.275 1.00 94.69 120 GLU A C 1
ATOM 936 O O . GLU A 1 120 ? -3.059 -0.045 8.288 1.00 94.69 120 GLU A O 1
ATOM 941 N N . LYS A 1 121 ? -1.223 0.837 7.365 1.00 93.44 121 LYS A N 1
ATOM 942 C CA . LYS A 1 121 ? -0.585 1.111 8.657 1.00 93.44 121 LYS A CA 1
ATOM 943 C C . LYS A 1 121 ? -1.403 2.094 9.501 1.00 93.44 121 LYS A C 1
ATOM 945 O O . LYS A 1 121 ? -1.533 1.884 10.705 1.00 93.44 121 LYS A O 1
ATOM 950 N N . SER A 1 122 ? -1.940 3.148 8.889 1.00 92.50 122 SER A N 1
ATOM 951 C CA . SER A 1 122 ? -2.779 4.130 9.584 1.00 92.50 122 SER A CA 1
ATOM 952 C C . SER A 1 122 ? -4.078 3.505 10.099 1.00 92.50 122 SER A C 1
ATOM 954 O O . SER A 1 122 ? -4.503 3.809 11.211 1.00 92.50 122 SER A O 1
ATOM 956 N N . GLU A 1 123 ? -4.698 2.622 9.317 1.00 94.56 123 GLU A N 1
ATOM 957 C CA . GLU A 1 123 ? -5.903 1.892 9.721 1.00 94.56 123 GLU A CA 1
ATOM 958 C C . GLU A 1 123 ? -5.617 0.945 10.895 1.00 94.56 123 GLU A C 1
ATOM 960 O O . GLU A 1 123 ? -6.332 0.955 11.898 1.00 94.56 123 GLU A O 1
ATOM 965 N N . LEU A 1 124 ? -4.506 0.201 10.837 1.00 94.44 124 LEU A N 1
ATOM 966 C CA . LEU A 1 124 ? -4.059 -0.654 11.940 1.00 94.44 124 LEU A CA 1
ATOM 967 C C . LEU A 1 124 ? -3.765 0.135 13.222 1.00 94.44 124 LEU A C 1
ATOM 969 O O . LEU A 1 124 ? -4.023 -0.357 14.321 1.00 94.44 124 LEU A O 1
ATOM 973 N N . GLU A 1 125 ? -3.209 1.342 13.110 1.00 93.12 125 GLU A N 1
ATOM 974 C CA . GLU A 1 125 ? -3.007 2.231 14.258 1.00 93.12 125 GLU A CA 1
ATOM 975 C C . GLU A 1 125 ? -4.345 2.692 14.860 1.00 93.12 125 GLU A C 1
ATOM 977 O O . GLU A 1 125 ? -4.480 2.684 16.086 1.00 93.12 125 GLU A O 1
ATOM 982 N N . GLY A 1 126 ? -5.350 2.982 14.026 1.00 93.81 126 GLY A N 1
ATOM 983 C CA . GLY A 1 126 ? -6.724 3.257 14.466 1.00 93.81 126 GLY A CA 1
ATOM 984 C C . GLY A 1 126 ? -7.343 2.079 15.223 1.00 93.81 126 GLY A C 1
ATOM 985 O O . GLY A 1 126 ? -7.749 2.224 16.376 1.00 93.81 126 GLY A O 1
ATOM 986 N N . LEU A 1 127 ? -7.292 0.876 14.643 1.00 94.38 127 LEU A N 1
ATOM 987 C CA . LEU A 1 127 ? -7.802 -0.344 15.281 1.00 94.38 127 LEU A CA 1
ATOM 988 C C . LEU A 1 127 ? -7.097 -0.660 16.609 1.00 94.38 127 LEU A C 1
ATOM 990 O O . LEU A 1 127 ? -7.718 -1.157 17.551 1.00 94.38 127 LEU A O 1
ATOM 994 N N . ARG A 1 128 ? -5.795 -0.368 16.723 1.00 95.19 128 ARG A N 1
ATOM 995 C CA . ARG A 1 128 ? -5.054 -0.515 17.988 1.00 95.19 128 ARG A CA 1
ATOM 996 C C . ARG A 1 128 ? -5.514 0.480 19.050 1.00 95.19 128 ARG A C 1
ATOM 998 O O . ARG A 1 128 ? -5.584 0.106 20.225 1.00 95.19 128 ARG A O 1
ATOM 1005 N N . ALA A 1 129 ? -5.815 1.719 18.666 1.00 94.12 129 ALA A N 1
ATOM 1006 C CA . ALA A 1 129 ? -6.365 2.711 19.583 1.00 94.12 129 ALA A CA 1
ATOM 1007 C C . ALA A 1 129 ? -7.741 2.262 20.102 1.00 94.12 129 ALA A C 1
ATOM 1009 O O . ALA A 1 129 ? -7.945 2.211 21.317 1.00 94.12 129 ALA A O 1
ATOM 1010 N N . ASP A 1 130 ? -8.623 1.811 19.209 1.00 93.69 130 ASP A N 1
ATOM 1011 C CA . ASP A 1 130 ? -9.950 1.298 19.571 1.00 93.69 130 ASP A CA 1
ATOM 1012 C C . ASP A 1 130 ? -9.863 0.065 20.478 1.00 93.69 130 ASP A C 1
ATOM 1014 O O . ASP A 1 130 ? -10.560 -0.029 21.491 1.00 93.69 130 ASP A O 1
ATOM 1018 N N . ASN A 1 131 ? -8.947 -0.863 20.177 1.00 95.31 131 ASN A N 1
ATOM 1019 C CA . ASN A 1 131 ? -8.699 -2.028 21.024 1.00 95.31 131 ASN A CA 1
ATOM 1020 C C . ASN A 1 131 ? -8.238 -1.618 22.432 1.00 95.31 131 ASN A C 1
ATOM 1022 O O . ASN A 1 131 ? -8.705 -2.175 23.425 1.00 95.31 131 ASN A O 1
ATOM 1026 N N . THR A 1 132 ? -7.375 -0.604 22.529 1.00 96.06 132 THR A N 1
ATOM 1027 C CA . THR A 1 132 ? -6.912 -0.076 23.819 1.00 96.06 132 THR A CA 1
ATOM 1028 C C . THR A 1 132 ? -8.082 0.472 24.638 1.00 96.06 132 THR A C 1
ATOM 1030 O O . THR A 1 132 ? -8.218 0.124 25.814 1.00 96.06 132 THR A O 1
ATOM 1033 N N . VAL A 1 133 ? -8.971 1.252 24.014 1.00 96.12 133 VAL A N 1
ATOM 1034 C CA . VAL A 1 133 ? -10.189 1.772 24.658 1.00 96.12 133 VAL A CA 1
ATOM 1035 C C . VAL A 1 133 ? -11.095 0.629 25.122 1.00 96.12 133 VAL A C 1
A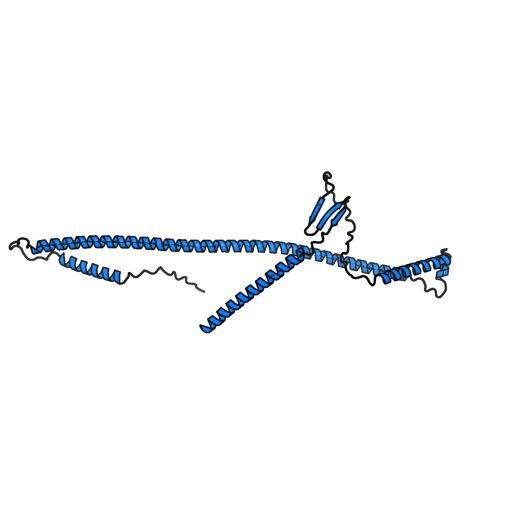TOM 1037 O O . VAL A 1 133 ? -11.555 0.633 26.266 1.00 96.12 133 VAL A O 1
ATOM 1040 N N . LEU A 1 134 ? -11.312 -0.385 24.281 1.00 96.00 134 LEU A N 1
ATOM 1041 C CA . LEU A 1 134 ? -12.133 -1.546 24.628 1.00 96.00 134 LEU A CA 1
ATOM 1042 C C . LEU A 1 134 ? -11.563 -2.306 25.834 1.00 96.00 134 LEU A C 1
ATOM 1044 O O . LEU A 1 134 ? -12.302 -2.648 26.758 1.00 96.00 134 LEU A O 1
ATOM 1048 N N . VAL A 1 135 ? -10.247 -2.523 25.872 1.00 96.25 135 VAL A N 1
ATOM 1049 C CA . VAL A 1 135 ? -9.569 -3.170 27.005 1.00 96.25 135 VAL A CA 1
ATOM 1050 C C . VAL A 1 135 ? -9.745 -2.360 28.292 1.00 96.25 135 VAL A C 1
ATOM 1052 O O . VAL A 1 135 ? -9.976 -2.939 29.358 1.00 96.25 135 VAL A O 1
ATOM 1055 N N . GLU A 1 136 ? -9.665 -1.031 28.232 1.00 95.00 136 GLU A N 1
ATOM 1056 C CA . GLU A 1 136 ? -9.930 -0.182 29.397 1.00 95.00 136 GLU A CA 1
ATOM 1057 C C . GLU A 1 136 ? -11.387 -0.256 29.865 1.00 95.00 136 GLU A C 1
ATOM 1059 O O . GLU A 1 136 ? -11.638 -0.343 31.072 1.00 95.00 136 GLU A O 1
ATOM 1064 N N . LEU A 1 137 ? -12.346 -0.272 28.938 1.00 95.25 137 LEU A N 1
ATOM 1065 C CA . LEU A 1 137 ? -13.764 -0.447 29.258 1.00 95.25 137 LEU A CA 1
ATOM 1066 C C . LEU A 1 137 ? -14.023 -1.804 29.924 1.00 95.25 137 LEU A C 1
ATOM 1068 O O . LEU A 1 137 ? -14.649 -1.848 30.983 1.00 95.25 137 LEU A O 1
ATOM 1072 N N . MET A 1 138 ? -13.456 -2.890 29.393 1.00 94.88 138 MET A N 1
ATOM 1073 C CA . MET A 1 138 ? -13.560 -4.224 29.997 1.00 94.88 138 MET A CA 1
ATOM 1074 C C . MET A 1 138 ? -12.939 -4.284 31.397 1.00 94.88 138 MET A C 1
ATOM 1076 O O . MET A 1 138 ? -13.454 -4.964 32.288 1.00 94.88 138 MET A O 1
ATOM 1080 N N . LYS A 1 139 ? -11.826 -3.575 31.634 1.00 96.56 139 LYS A N 1
ATOM 1081 C CA . LYS A 1 139 ? -11.237 -3.467 32.979 1.00 96.56 139 LYS A CA 1
ATOM 1082 C C . LYS A 1 139 ? -12.196 -2.775 33.944 1.00 96.56 139 LYS A C 1
ATOM 1084 O O . LYS A 1 139 ? -12.379 -3.276 35.054 1.00 96.56 139 LYS A O 1
ATOM 1089 N N . LYS A 1 140 ? -12.820 -1.667 33.527 1.00 95.69 140 LYS A N 1
ATOM 1090 C CA . LYS A 1 140 ? -13.820 -0.949 34.334 1.00 95.69 140 LYS A CA 1
ATOM 1091 C C . LYS A 1 140 ? -15.024 -1.839 34.639 1.00 95.69 140 LYS A C 1
ATOM 1093 O O . LYS A 1 140 ? -15.388 -1.974 35.802 1.00 95.69 140 LYS A O 1
ATOM 1098 N N . GLU A 1 141 ? -15.565 -2.524 33.635 1.00 95.06 141 GLU A N 1
ATOM 1099 C CA . GLU A 1 141 ? -16.692 -3.445 33.807 1.00 95.06 141 GLU A CA 1
ATOM 1100 C C . GLU A 1 141 ? -16.362 -4.590 34.779 1.00 95.06 141 GLU A C 1
ATOM 1102 O O . GLU A 1 141 ? -17.146 -4.899 35.676 1.00 95.06 141 GLU A O 1
ATOM 1107 N N . ASN A 1 142 ? -15.164 -5.174 34.682 1.00 95.25 142 ASN A N 1
ATOM 1108 C CA . ASN A 1 142 ? -14.709 -6.209 35.614 1.00 95.25 142 ASN A CA 1
ATOM 1109 C C . ASN A 1 142 ? -14.540 -5.703 37.054 1.00 95.25 142 ASN A C 1
ATOM 1111 O O . ASN A 1 142 ? -14.689 -6.480 38.000 1.00 95.25 142 ASN A O 1
ATOM 1115 N N . VAL A 1 143 ? -14.197 -4.427 37.247 1.00 96.31 143 VAL A N 1
ATOM 1116 C CA . VAL A 1 143 ? -14.194 -3.808 38.580 1.00 96.31 143 VAL A CA 1
ATOM 1117 C C . VAL A 1 143 ? -15.628 -3.657 39.081 1.00 96.31 143 VAL A C 1
ATOM 1119 O O . VAL A 1 143 ? -15.929 -4.130 40.173 1.00 96.31 143 VAL A O 1
ATOM 1122 N N . THR A 1 144 ? -16.534 -3.106 38.271 1.00 94.19 144 THR A N 1
ATOM 1123 C CA . THR A 1 144 ? -17.955 -2.963 38.630 1.00 94.19 144 THR A CA 1
ATOM 1124 C C . THR A 1 144 ? -18.594 -4.304 38.983 1.00 94.19 144 THR A C 1
ATOM 1126 O O . THR A 1 144 ? -19.293 -4.412 39.986 1.00 94.19 144 THR A O 1
ATOM 1129 N N . LYS A 1 145 ? -18.311 -5.359 38.213 1.00 95.06 145 LYS A N 1
ATOM 1130 C CA . LYS A 1 145 ? -18.806 -6.712 38.489 1.00 95.06 145 LYS A CA 1
ATOM 1131 C C . LYS A 1 145 ? -18.323 -7.244 39.840 1.00 95.06 145 LYS A C 1
ATOM 1133 O O . LYS A 1 145 ? -19.100 -7.893 40.540 1.00 95.06 145 LYS A O 1
ATOM 1138 N N . ARG A 1 146 ? -17.066 -6.979 40.213 1.00 95.25 146 ARG A N 1
ATOM 1139 C CA . ARG A 1 146 ? -16.527 -7.362 41.528 1.00 95.25 146 ARG A CA 1
ATOM 1140 C C . ARG A 1 146 ? -17.240 -6.626 42.657 1.00 95.25 146 ARG A C 1
ATOM 1142 O O . ARG A 1 146 ? -17.749 -7.292 43.548 1.00 95.25 146 ARG A O 1
ATOM 1149 N N . VAL A 1 147 ? -17.393 -5.306 42.542 1.00 95.94 147 VAL A N 1
ATOM 1150 C CA . VAL A 1 147 ? -18.125 -4.488 43.527 1.00 95.94 147 VAL A CA 1
ATOM 1151 C C . VAL A 1 147 ? -19.560 -4.991 43.708 1.00 95.94 147 VAL A C 1
ATOM 1153 O O . VAL A 1 147 ? -19.984 -5.259 44.825 1.00 95.94 147 VAL A O 1
ATOM 1156 N N . 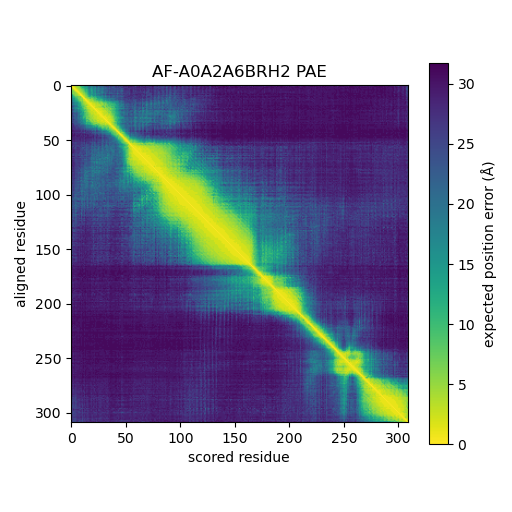LEU A 1 148 ? -20.290 -5.227 42.613 1.00 94.50 148 LEU A N 1
ATOM 1157 C CA . LEU A 1 148 ? -21.654 -5.765 42.683 1.00 94.50 148 LEU A CA 1
ATOM 1158 C C . LEU A 1 148 ? -21.708 -7.159 43.324 1.00 94.50 148 LEU A C 1
ATOM 1160 O O . LEU A 1 148 ? -22.683 -7.499 43.988 1.00 94.50 148 LEU A O 1
ATOM 1164 N N . THR A 1 149 ? -20.680 -7.985 43.119 1.00 95.25 149 THR A N 1
ATOM 1165 C CA . THR A 1 149 ? -20.604 -9.312 43.746 1.00 95.25 149 THR A CA 1
ATOM 1166 C C . THR A 1 149 ? -20.431 -9.183 45.260 1.00 95.25 149 THR A C 1
ATOM 1168 O O . THR A 1 149 ? -21.154 -9.848 46.000 1.00 95.25 149 THR A O 1
ATOM 1171 N N . GLU A 1 150 ? -19.550 -8.288 45.710 1.00 95.62 150 GLU A N 1
ATOM 1172 C CA . GLU A 1 150 ? -19.332 -7.984 47.131 1.00 95.62 150 GLU A CA 1
ATOM 1173 C C . GLU A 1 150 ? -20.606 -7.426 47.794 1.00 95.62 150 GLU A C 1
ATOM 1175 O O . GLU A 1 150 ? -21.010 -7.898 48.858 1.00 95.62 150 GLU A O 1
ATOM 1180 N N . GLU A 1 151 ? -21.308 -6.495 47.136 1.00 95.56 151 GLU A N 1
ATOM 1181 C CA . GLU A 1 151 ? -22.593 -5.962 47.616 1.00 95.56 151 GLU A CA 1
ATOM 1182 C C . GLU A 1 151 ? -23.666 -7.056 47.735 1.00 95.56 151 GLU A C 1
ATOM 1184 O O . GLU A 1 151 ? -24.392 -7.126 48.729 1.00 95.56 151 GLU A O 1
ATOM 1189 N N . ILE A 1 152 ? -23.763 -7.952 46.747 1.00 95.56 152 ILE A N 1
ATOM 1190 C CA . ILE A 1 152 ? -24.706 -9.078 46.785 1.00 95.56 152 ILE A CA 1
ATOM 1191 C C . ILE A 1 152 ? -24.376 -10.036 47.934 1.00 95.56 152 ILE A C 1
ATOM 1193 O O . ILE A 1 152 ? -25.294 -10.551 48.578 1.00 95.56 152 ILE A O 1
ATOM 1197 N N . GLU A 1 153 ? -23.098 -10.321 48.181 1.00 95.19 153 GLU A N 1
ATOM 1198 C CA . GLU A 1 153 ? -22.678 -11.173 49.297 1.00 95.19 153 GLU A CA 1
ATOM 1199 C C . GLU A 1 153 ? -23.008 -10.537 50.649 1.00 95.19 153 GLU A C 1
ATOM 1201 O O . GLU A 1 153 ? -23.599 -11.207 51.502 1.00 95.19 153 GLU A O 1
ATOM 1206 N N . SER A 1 154 ? -22.749 -9.236 50.802 1.00 95.06 154 SER A N 1
ATOM 1207 C CA . SER A 1 154 ? -23.139 -8.460 51.983 1.00 95.06 154 SER A CA 1
ATOM 1208 C C . SER A 1 154 ? -24.655 -8.508 52.221 1.00 95.06 154 SER A C 1
ATOM 1210 O O . SER A 1 154 ? -25.100 -8.926 53.293 1.00 95.06 154 SER A O 1
ATOM 1212 N N . LEU A 1 155 ? -25.468 -8.225 51.198 1.00 93.00 155 LEU A N 1
ATOM 1213 C CA . LEU A 1 155 ? -26.931 -8.290 51.298 1.00 93.00 155 LEU A CA 1
ATOM 1214 C C . LEU A 1 155 ? -27.440 -9.699 51.625 1.00 93.00 155 LEU A C 1
ATOM 1216 O O . LEU A 1 155 ? -28.418 -9.863 52.358 1.00 93.00 155 LEU A O 1
ATOM 1220 N N . LYS A 1 156 ? -26.803 -10.749 51.094 1.00 93.19 156 LYS A N 1
ATOM 1221 C CA . LYS A 1 156 ? -27.145 -12.137 51.447 1.00 93.19 156 LYS A CA 1
ATOM 1222 C C . LYS A 1 156 ? -26.879 -12.415 52.923 1.00 93.19 156 LYS A C 1
ATOM 1224 O O . LYS A 1 156 ? -27.690 -13.108 53.543 1.00 93.19 156 LYS A O 1
ATOM 1229 N N . GLN A 1 157 ? -25.783 -11.895 53.473 1.00 92.50 157 GLN A N 1
ATOM 1230 C CA . GLN A 1 157 ? -25.462 -12.032 54.889 1.00 92.50 157 GLN A CA 1
ATOM 1231 C C . GLN A 1 157 ? -26.476 -11.283 55.762 1.00 92.50 157 GLN A C 1
ATOM 1233 O O . GLN A 1 157 ? -27.057 -11.899 56.658 1.00 92.50 157 GLN A O 1
ATOM 1238 N N . GLU A 1 158 ? -26.794 -10.028 55.435 1.00 90.06 158 GLU A N 1
ATOM 1239 C CA . GLU A 1 158 ? -27.838 -9.253 56.123 1.00 90.06 158 GLU A CA 1
ATOM 1240 C C . GLU A 1 158 ? -29.198 -9.961 56.075 1.00 90.06 158 GLU A C 1
ATOM 1242 O O . GLU A 1 158 ? -29.873 -10.116 57.093 1.00 90.06 158 GLU A O 1
ATOM 1247 N N . MET A 1 159 ? -29.602 -10.478 54.909 1.00 85.38 159 MET A N 1
ATOM 1248 C CA . MET A 1 159 ? -30.835 -11.258 54.786 1.00 85.38 159 MET A CA 1
ATOM 1249 C C . MET A 1 159 ? -30.801 -12.543 55.621 1.00 85.38 159 MET A C 1
ATOM 1251 O O . MET A 1 159 ? -31.837 -12.950 56.153 1.00 85.38 159 MET A O 1
ATOM 1255 N N . ALA A 1 160 ? -29.651 -13.211 55.731 1.00 87.81 160 ALA A N 1
ATOM 1256 C CA . ALA A 1 160 ? -29.505 -14.405 56.557 1.00 87.81 160 ALA A CA 1
ATOM 1257 C C . ALA A 1 160 ? -29.618 -14.075 58.054 1.00 87.81 160 ALA A C 1
ATOM 1259 O O . ALA A 1 160 ? -30.277 -14.814 58.787 1.00 87.81 160 ALA A O 1
ATOM 1260 N N . GLU A 1 161 ? -29.038 -12.962 58.503 1.00 82.56 161 GLU A N 1
ATOM 1261 C CA . GLU A 1 161 ? -29.181 -12.452 59.871 1.00 82.56 161 GLU A CA 1
ATOM 1262 C C . GLU A 1 161 ? -30.621 -12.033 60.167 1.00 82.56 161 GLU A C 1
ATOM 1264 O O . GLU A 1 161 ? -31.203 -12.483 61.154 1.00 82.56 161 GLU A O 1
ATOM 1269 N N . MET A 1 162 ? -31.258 -11.296 59.256 1.00 76.19 162 MET A N 1
ATOM 1270 C CA . MET A 1 162 ? -32.677 -10.950 59.343 1.00 76.19 162 MET A CA 1
ATOM 1271 C C . MET A 1 162 ? -33.572 -12.189 59.387 1.00 76.19 162 MET A C 1
ATOM 1273 O O . MET A 1 162 ? -34.562 -12.191 60.110 1.00 76.19 162 MET A O 1
ATOM 1277 N N . ARG A 1 163 ? -33.240 -13.269 58.666 1.00 78.38 163 ARG A N 1
ATOM 1278 C CA . ARG A 1 163 ? -33.949 -14.560 58.771 1.00 78.38 163 ARG A CA 1
ATOM 1279 C C . ARG A 1 163 ? -33.707 -15.262 60.105 1.00 78.38 163 ARG A C 1
ATOM 1281 O O . ARG A 1 163 ? -34.614 -15.932 60.584 1.00 78.38 163 ARG A O 1
ATOM 1288 N N . LYS A 1 164 ? -32.515 -15.136 60.700 1.00 75.44 164 LYS A N 1
ATOM 1289 C CA . LYS A 1 164 ? -32.228 -15.654 62.050 1.00 75.44 164 LYS A CA 1
ATOM 1290 C C . LYS A 1 164 ? -33.007 -14.877 63.116 1.00 75.44 164 LYS A C 1
ATOM 1292 O O . LYS A 1 164 ? -33.571 -15.508 64.000 1.00 75.44 164 LYS A O 1
ATOM 1297 N N . LEU A 1 165 ? -33.084 -13.551 62.994 1.00 68.44 165 LEU A N 1
ATOM 1298 C CA . LEU A 1 165 ? -33.872 -12.669 63.865 1.00 68.44 165 LEU A CA 1
ATOM 1299 C C . LEU A 1 165 ? -35.382 -12.872 63.677 1.00 68.44 165 LEU A C 1
ATOM 1301 O O . LEU A 1 165 ? -36.125 -12.923 64.648 1.00 68.44 165 LEU A O 1
ATOM 1305 N N . LYS A 1 166 ? -35.837 -13.064 62.433 1.00 58.88 166 LYS A N 1
ATOM 1306 C CA . LYS A 1 166 ? -37.208 -13.470 62.085 1.00 58.88 166 LYS A CA 1
ATOM 1307 C C . LYS A 1 166 ? -37.442 -14.975 62.223 1.00 58.88 166 LYS A C 1
ATOM 1309 O O . LYS A 1 166 ? -38.383 -15.477 61.607 1.00 58.88 166 LYS A O 1
ATOM 1314 N N . ARG A 1 167 ? -36.634 -15.721 62.988 1.00 54.09 167 ARG A N 1
ATOM 1315 C CA . ARG A 1 167 ? -37.057 -17.062 63.409 1.00 54.09 167 ARG A CA 1
ATOM 1316 C C . ARG A 1 167 ? -38.279 -16.877 64.293 1.00 54.09 167 ARG A C 1
ATOM 1318 O O . ARG A 1 167 ? -38.169 -16.671 65.492 1.00 54.09 167 ARG A O 1
ATOM 1325 N N . VAL A 1 168 ? -39.433 -16.903 63.641 1.00 53.53 168 VAL A N 1
ATOM 1326 C CA . VAL A 1 168 ? -40.724 -17.166 64.243 1.00 53.53 168 VAL A CA 1
ATOM 1327 C C . VAL A 1 168 ? -40.518 -18.450 65.046 1.00 53.53 168 VAL A C 1
ATOM 1329 O O . VAL A 1 168 ? -40.098 -19.437 64.430 1.00 53.53 168 VAL A O 1
ATOM 1332 N N . PRO A 1 169 ? -40.673 -18.437 66.385 1.00 56.97 169 PRO A N 1
ATOM 1333 C CA . PRO A 1 169 ? -40.675 -19.664 67.164 1.00 56.97 169 PRO A CA 1
ATOM 1334 C C . PRO A 1 169 ? -41.499 -20.715 66.421 1.00 56.97 169 PRO A C 1
ATOM 1336 O O . PRO A 1 169 ? -42.609 -20.413 65.977 1.00 56.97 169 PRO A O 1
ATOM 1339 N N . ALA A 1 170 ? -40.934 -21.907 66.209 1.00 51.16 170 ALA A N 1
ATOM 1340 C CA . ALA A 1 170 ? -41.766 -23.038 65.830 1.00 51.16 170 ALA A CA 1
ATOM 1341 C C . ALA A 1 170 ? -42.822 -23.145 66.933 1.00 51.16 170 ALA A C 1
ATOM 1343 O O . ALA A 1 170 ? -42.473 -23.184 68.113 1.00 51.16 170 ALA A O 1
ATOM 1344 N N . ASP A 1 171 ? -44.089 -23.008 66.551 1.00 51.41 171 ASP A N 1
ATOM 1345 C CA . ASP A 1 171 ? -45.207 -22.897 67.479 1.00 51.41 171 ASP A CA 1
ATOM 1346 C C . ASP A 1 171 ? -45.535 -24.296 68.015 1.00 51.41 171 ASP A C 1
ATOM 1348 O O . ASP A 1 171 ? -46.568 -24.877 67.699 1.00 51.41 171 ASP A O 1
ATOM 1352 N N . ASP A 1 172 ? -44.602 -24.863 68.778 1.00 54.12 172 ASP A N 1
ATOM 1353 C CA . ASP A 1 172 ? -44.788 -26.144 69.456 1.00 54.12 172 ASP A CA 1
ATOM 1354 C C . ASP A 1 172 ? -45.617 -25.939 70.748 1.00 54.12 172 ASP A C 1
ATOM 1356 O O . ASP A 1 172 ? -46.306 -26.856 71.191 1.00 54.12 172 ASP A O 1
ATOM 1360 N N . ASP A 1 173 ? -45.657 -24.699 71.275 1.00 54.34 173 ASP A N 1
ATOM 1361 C CA . ASP A 1 173 ? -46.231 -24.362 72.591 1.00 54.34 173 ASP A CA 1
ATOM 1362 C C . ASP A 1 173 ? -47.325 -23.257 72.574 1.00 54.34 173 ASP A C 1
ATOM 1364 O O . ASP A 1 173 ? -47.815 -22.860 73.632 1.00 54.34 173 ASP A O 1
ATOM 1368 N N . GLY A 1 174 ? -47.722 -22.708 71.415 1.00 58.34 174 GLY A N 1
ATOM 1369 C CA . GLY A 1 174 ? -48.756 -21.653 71.308 1.00 58.34 174 GLY A CA 1
ATOM 1370 C C . GLY A 1 174 ? -48.320 -20.239 71.743 1.00 58.34 174 GLY A C 1
ATOM 1371 O O . GLY A 1 174 ? -49.136 -19.312 71.793 1.00 58.34 174 GLY A O 1
ATOM 1372 N N . SER A 1 175 ? -47.033 -20.048 72.048 1.00 60.50 175 SER A N 1
ATOM 1373 C CA . SER A 1 175 ? -46.463 -18.794 72.568 1.00 60.50 175 SER A CA 1
ATOM 1374 C C . SER A 1 175 ? -46.434 -17.650 71.545 1.00 60.50 175 SER A C 1
ATOM 1376 O O . SER A 1 175 ? -46.558 -16.479 71.915 1.00 60.50 175 SER A O 1
ATOM 1378 N N . LEU A 1 176 ? -46.329 -17.963 70.249 1.00 63.28 176 LEU A N 1
ATOM 1379 C CA . LEU A 1 176 ? -46.303 -16.959 69.184 1.00 63.28 176 LEU A CA 1
ATOM 1380 C C . LEU A 1 176 ? -47.686 -16.334 68.977 1.00 63.28 176 LEU A C 1
ATOM 1382 O O . LEU A 1 176 ? -47.820 -15.115 68.850 1.00 63.28 176 LEU A O 1
ATOM 1386 N N . MET A 1 177 ? -48.721 -17.173 68.965 1.00 61.59 177 MET A N 1
ATOM 1387 C CA . MET A 1 177 ? -50.113 -16.733 68.870 1.00 61.59 177 MET A CA 1
ATOM 1388 C C . MET A 1 177 ? -50.506 -15.868 70.074 1.00 61.59 177 MET A C 1
ATOM 1390 O O . MET A 1 177 ? -51.236 -14.890 69.918 1.00 61.59 177 MET A O 1
ATOM 1394 N N . GLN A 1 178 ? -49.954 -16.164 71.253 1.00 64.44 178 GLN A N 1
ATOM 1395 C CA . GLN A 1 178 ? -50.153 -15.368 72.462 1.00 64.44 178 GLN A CA 1
ATOM 1396 C C . GLN A 1 178 ? -49.480 -13.985 72.380 1.00 64.44 178 GLN A C 1
ATOM 1398 O O . GLN A 1 178 ? -50.123 -12.985 72.691 1.00 64.44 178 GLN A O 1
ATOM 1403 N N . GLN A 1 179 ? -48.252 -13.885 71.857 1.00 66.19 179 GLN A N 1
ATOM 1404 C CA . GLN A 1 179 ? -47.588 -12.591 71.614 1.00 66.19 179 GLN A CA 1
ATOM 1405 C C . GLN A 1 179 ? -48.275 -11.748 70.529 1.00 66.19 179 GLN A C 1
ATOM 1407 O O . GLN A 1 179 ? -48.355 -10.523 70.634 1.00 66.19 179 GLN A O 1
ATOM 1412 N N . LEU A 1 180 ? -48.796 -12.386 69.476 1.00 66.75 180 LEU A N 1
ATOM 1413 C CA . LEU A 1 180 ? -49.585 -11.699 68.450 1.00 66.75 180 LEU A CA 1
ATOM 1414 C C . LEU A 1 180 ? -50.898 -11.157 69.037 1.00 66.75 180 LEU A C 1
ATOM 1416 O O . LEU A 1 180 ? -51.265 -10.016 68.746 1.00 66.75 180 LEU A O 1
ATOM 1420 N N . ALA A 1 181 ? -51.544 -11.921 69.922 1.00 63.22 181 ALA A N 1
ATOM 1421 C CA . ALA A 1 181 ? -52.725 -11.481 70.659 1.00 63.22 181 ALA A CA 1
ATOM 1422 C C . ALA A 1 181 ? -52.423 -10.312 71.620 1.00 63.22 181 ALA A C 1
ATOM 1424 O O . ALA A 1 181 ? -53.205 -9.362 71.673 1.00 63.22 181 ALA A O 1
ATOM 1425 N N . GLU A 1 182 ? -51.276 -10.319 72.312 1.00 69.12 182 GLU A N 1
ATOM 1426 C CA . GLU A 1 182 ? -50.811 -9.210 73.170 1.00 69.12 182 GLU A CA 1
ATOM 1427 C C . GLU A 1 182 ? -50.537 -7.916 72.384 1.00 69.12 182 GLU A C 1
ATOM 1429 O O . GLU A 1 182 ? -50.796 -6.820 72.879 1.00 69.12 182 GLU A O 1
ATOM 1434 N N . MET A 1 183 ? -50.095 -8.023 71.126 1.00 70.38 183 MET A N 1
ATOM 1435 C CA . MET A 1 183 ? -49.953 -6.884 70.204 1.00 70.38 183 MET A CA 1
ATOM 1436 C C . MET A 1 183 ? -51.275 -6.464 69.526 1.00 70.38 183 MET A C 1
ATOM 1438 O O . MET A 1 183 ? -51.272 -5.618 68.627 1.00 70.38 183 MET A O 1
ATOM 1442 N N . GLY A 1 184 ? -52.413 -7.041 69.928 1.00 68.19 184 GLY A N 1
ATOM 1443 C CA . GLY A 1 184 ? -53.738 -6.715 69.389 1.00 68.19 184 GLY A CA 1
ATOM 1444 C C . GLY A 1 184 ? -54.009 -7.286 67.993 1.00 68.19 184 GLY A C 1
ATOM 1445 O O . GLY A 1 184 ? -54.933 -6.845 67.301 1.00 68.19 184 GLY A O 1
ATOM 1446 N N . ILE A 1 185 ? -53.208 -8.254 67.548 1.00 71.44 185 ILE A N 1
ATOM 1447 C CA . ILE A 1 185 ? -53.399 -8.953 66.279 1.00 71.44 185 ILE A CA 1
ATOM 1448 C C . ILE A 1 185 ? -54.260 -10.182 66.565 1.00 71.44 185 ILE A C 1
ATOM 1450 O O . ILE A 1 185 ? -53.811 -11.164 67.144 1.00 71.44 185 ILE A O 1
ATOM 1454 N N . THR A 1 186 ? -55.531 -10.115 66.173 1.00 75.88 186 THR A N 1
ATOM 1455 C CA . THR A 1 186 ? -56.479 -11.209 66.398 1.00 75.88 186 THR A CA 1
ATOM 1456 C C . THR A 1 186 ? -56.125 -12.438 65.563 1.00 75.88 186 THR A C 1
ATOM 1458 O O . THR A 1 186 ? -55.632 -12.322 64.437 1.00 75.88 186 THR A O 1
ATOM 1461 N N . ASN A 1 187 ? -56.446 -13.626 66.083 1.00 68.12 187 ASN A N 1
ATOM 1462 C CA . ASN A 1 187 ? -56.247 -14.900 65.382 1.00 68.12 187 ASN A CA 1
ATOM 1463 C C . ASN A 1 187 ? -56.919 -14.919 64.002 1.00 68.12 187 ASN A C 1
ATOM 1465 O O . ASN A 1 187 ? -56.358 -15.463 63.056 1.00 68.12 187 ASN A O 1
ATOM 1469 N N . GLU A 1 188 ? -58.073 -14.263 63.861 1.00 73.69 188 GLU A N 1
ATOM 1470 C CA . GLU A 1 188 ? -58.748 -14.072 62.573 1.00 73.69 188 GLU A CA 1
ATOM 1471 C C . GLU A 1 188 ? -57.878 -13.301 61.582 1.00 73.69 188 GLU A C 1
ATOM 1473 O O . GLU A 1 188 ? -57.763 -13.687 60.427 1.00 73.69 188 GLU A O 1
ATOM 1478 N N . ARG A 1 189 ? -57.198 -12.247 62.036 1.00 71.06 189 ARG A N 1
ATOM 1479 C CA . ARG A 1 189 ? -56.365 -11.385 61.195 1.00 71.06 189 ARG A CA 1
ATOM 1480 C C . ARG A 1 189 ? -55.042 -12.054 60.810 1.00 71.06 189 ARG A C 1
ATOM 1482 O O . ARG A 1 189 ? -54.555 -11.838 59.701 1.00 71.06 189 ARG A O 1
ATOM 1489 N N . VAL A 1 190 ? -54.490 -12.904 61.683 1.00 71.38 190 VAL A N 1
ATOM 1490 C CA . VAL A 1 190 ? -53.344 -13.778 61.366 1.00 71.38 190 VAL A CA 1
ATOM 1491 C C . VAL A 1 190 ? -53.753 -14.847 60.351 1.00 71.38 190 VAL A C 1
ATOM 1493 O O . VAL A 1 190 ? -53.077 -15.011 59.336 1.00 71.38 190 VAL A O 1
ATOM 1496 N N . ALA A 1 191 ? -54.883 -15.525 60.569 1.00 74.44 191 ALA A N 1
ATOM 1497 C CA . ALA A 1 191 ? -55.410 -16.542 59.660 1.00 74.44 191 ALA A CA 1
ATOM 1498 C C . ALA A 1 191 ? -55.776 -15.956 58.286 1.00 74.44 191 ALA A C 1
ATOM 1500 O O . ALA A 1 191 ? -55.442 -16.541 57.259 1.00 74.44 191 ALA A O 1
ATOM 1501 N N . GLU A 1 192 ? -56.383 -14.767 58.251 1.00 80.94 192 GLU A N 1
ATOM 1502 C CA . GLU A 1 192 ? -56.672 -14.001 57.035 1.00 80.94 192 GLU A CA 1
ATOM 1503 C C . GLU A 1 192 ? -55.383 -13.680 56.268 1.00 80.94 192 GLU A C 1
ATOM 1505 O O . GLU A 1 192 ? -55.312 -13.867 55.054 1.00 80.94 192 GLU A O 1
ATOM 1510 N N . TRP A 1 193 ? -54.330 -13.250 56.967 1.00 79.19 193 TRP A N 1
ATOM 1511 C CA . TRP A 1 193 ? -53.039 -12.937 56.357 1.00 79.19 193 TRP A CA 1
ATOM 1512 C C . TRP A 1 193 ? -52.323 -14.184 55.815 1.00 79.19 193 TRP A C 1
ATOM 1514 O O . TRP A 1 193 ? -51.825 -14.160 54.685 1.00 79.19 193 TRP A O 1
ATOM 1524 N N . VAL A 1 194 ? -52.319 -15.292 56.567 1.00 78.81 194 VAL A N 1
ATOM 1525 C CA . VAL A 1 194 ? -51.777 -16.590 56.121 1.00 78.81 194 VAL A CA 1
ATOM 1526 C C . VAL A 1 194 ? -52.550 -17.105 54.905 1.00 78.81 194 VAL A C 1
ATOM 1528 O O . VAL A 1 194 ? -51.932 -17.472 53.904 1.00 78.81 194 VAL A O 1
ATOM 1531 N N . ARG A 1 195 ? -53.887 -17.041 54.938 1.00 80.81 195 ARG A N 1
ATOM 1532 C CA . ARG A 1 195 ? -54.768 -17.424 53.825 1.00 80.81 195 ARG A CA 1
ATOM 1533 C C . ARG A 1 195 ? -54.504 -16.581 52.579 1.00 80.81 195 ARG A C 1
ATOM 1535 O O . ARG A 1 195 ? -54.316 -17.127 51.496 1.00 80.81 195 ARG A O 1
ATOM 1542 N N . GLN A 1 196 ? -54.401 -15.259 52.718 1.00 79.31 196 GLN A N 1
ATOM 1543 C CA . GLN A 1 196 ? -54.088 -14.365 51.599 1.00 79.31 196 GLN A CA 1
ATOM 1544 C C . GLN A 1 196 ? -52.688 -14.592 51.019 1.00 79.31 196 GLN A C 1
ATOM 1546 O O . GLN A 1 196 ? -52.475 -14.340 49.831 1.00 79.31 196 GLN A O 1
ATOM 1551 N N . ASN A 1 197 ? -51.721 -15.020 51.831 1.00 71.38 197 ASN A N 1
ATOM 1552 C CA . ASN A 1 197 ? -50.379 -15.348 51.356 1.00 71.38 197 ASN A CA 1
ATOM 1553 C C . ASN A 1 197 ? -50.346 -16.696 50.633 1.00 71.38 197 ASN A C 1
ATOM 1555 O O . ASN A 1 197 ? -49.778 -16.764 49.544 1.00 71.38 197 ASN A O 1
ATOM 1559 N N . GLN A 1 198 ? -51.020 -17.721 51.162 1.00 77.69 198 GLN A N 1
ATOM 1560 C CA . GLN A 1 198 ? -51.183 -19.006 50.475 1.00 77.69 198 GLN A CA 1
ATOM 1561 C C . GLN A 1 198 ? -51.920 -18.835 49.139 1.00 77.69 198 GLN A C 1
ATOM 1563 O O . GLN A 1 198 ? -51.442 -19.314 48.114 1.00 77.69 198 GLN A O 1
ATOM 1568 N N . GLU A 1 199 ? -53.005 -18.053 49.096 1.00 80.75 199 GLU A N 1
ATOM 1569 C CA . GLU A 1 199 ? -53.709 -17.734 47.846 1.00 80.75 199 GLU A CA 1
ATOM 1570 C C . GLU A 1 199 ? -52.826 -16.954 46.853 1.00 80.75 199 GLU A C 1
ATOM 1572 O O . GLU A 1 199 ? -52.932 -17.143 45.637 1.00 80.75 199 GLU A O 1
ATOM 1577 N N . ARG A 1 200 ? -51.946 -16.065 47.336 1.00 79.19 200 ARG A N 1
ATOM 1578 C CA . ARG A 1 200 ? -50.980 -15.340 46.490 1.00 79.19 200 ARG A CA 1
ATOM 1579 C C . ARG A 1 200 ? -49.908 -16.267 45.922 1.00 79.19 200 ARG A C 1
ATOM 1581 O O . ARG A 1 200 ? -49.591 -16.155 44.736 1.00 79.19 200 ARG A O 1
ATOM 1588 N N . GLU A 1 201 ? -49.384 -17.182 46.728 1.00 77.25 201 GLU A N 1
ATOM 1589 C CA . GLU A 1 201 ? -48.394 -18.172 46.303 1.00 77.25 201 GLU A CA 1
ATOM 1590 C C . GLU A 1 201 ? -49.000 -19.174 45.311 1.00 77.25 201 GLU A C 1
ATOM 1592 O O . GLU A 1 201 ? -48.396 -19.478 44.282 1.00 77.25 201 GLU A O 1
ATOM 1597 N N . GLU A 1 202 ? -50.243 -19.601 45.530 1.00 80.12 202 GLU A N 1
ATOM 1598 C CA . GLU A 1 202 ? -50.967 -20.481 44.614 1.00 80.12 202 GLU A CA 1
ATOM 1599 C C . GLU A 1 202 ? -51.316 -19.772 43.293 1.00 80.12 202 GLU A C 1
ATOM 1601 O O . GLU A 1 202 ? -51.187 -20.357 42.215 1.00 80.12 202 GLU A O 1
ATOM 1606 N N . LYS A 1 203 ? -51.664 -18.476 43.339 1.00 82.88 203 LYS A N 1
ATOM 1607 C CA . LYS A 1 203 ? -51.811 -17.631 42.138 1.00 82.88 203 LYS A CA 1
ATOM 1608 C C . LYS A 1 203 ? -50.488 -17.470 41.387 1.00 82.88 203 LYS A C 1
ATOM 1610 O O . LYS A 1 203 ? -50.501 -17.466 40.156 1.00 82.88 203 LYS A O 1
ATOM 1615 N N . GLN A 1 204 ? -49.353 -17.351 42.078 1.00 71.81 204 GLN A N 1
ATOM 1616 C CA . GLN A 1 204 ? -48.038 -17.318 41.429 1.00 71.81 204 GLN A CA 1
ATOM 1617 C C . GLN A 1 204 ? -47.653 -18.674 40.830 1.00 71.81 204 GLN A C 1
ATOM 1619 O O . GLN A 1 204 ? -47.232 -18.706 39.675 1.00 71.81 204 GLN A O 1
ATOM 1624 N N . ARG A 1 205 ? -47.872 -19.786 41.546 1.00 74.06 205 ARG A N 1
ATOM 1625 C CA . ARG A 1 205 ? -47.652 -21.149 41.030 1.00 74.06 205 ARG A CA 1
ATOM 1626 C C . ARG A 1 205 ? -48.512 -21.451 39.801 1.00 74.06 205 ARG A C 1
ATOM 1628 O O . ARG A 1 205 ? -48.020 -22.020 38.833 1.00 74.06 205 ARG A O 1
ATOM 1635 N N . LYS A 1 206 ? -49.776 -21.020 39.786 1.00 76.00 206 LYS A N 1
ATOM 1636 C CA . LYS A 1 206 ? -50.661 -21.168 38.614 1.00 76.00 206 LYS A CA 1
ATOM 1637 C C . LYS A 1 206 ? -50.213 -20.288 37.436 1.00 76.00 206 LYS A C 1
ATOM 1639 O O . LYS A 1 206 ? -50.284 -20.725 36.291 1.00 76.00 206 LYS A O 1
ATOM 1644 N N . LYS A 1 207 ? -49.674 -19.087 37.691 1.00 70.75 207 LYS A N 1
ATOM 1645 C CA . LYS A 1 207 ? -49.083 -18.222 36.648 1.00 70.75 207 LYS A CA 1
ATOM 1646 C C . LYS A 1 207 ? -47.766 -18.768 36.082 1.00 70.75 207 LYS A C 1
ATOM 1648 O O . LYS A 1 207 ? -47.526 -18.604 34.887 1.00 70.75 207 LYS A O 1
ATOM 1653 N N . SER A 1 208 ? -46.925 -19.413 36.892 1.00 58.69 208 SER A N 1
ATOM 1654 C CA . SER A 1 208 ? -45.683 -20.036 36.414 1.00 58.69 208 SER A CA 1
ATOM 1655 C C . SER A 1 208 ? -45.933 -21.354 35.675 1.00 58.69 208 SER A C 1
ATOM 1657 O O . SER A 1 208 ? -45.267 -21.607 34.674 1.00 58.69 208 SER A O 1
ATOM 1659 N N . ALA A 1 209 ? -46.952 -22.130 36.061 1.00 57.41 209 ALA A N 1
ATOM 1660 C CA . ALA A 1 209 ? -47.376 -23.326 35.324 1.00 57.41 209 ALA A CA 1
ATOM 1661 C C . ALA A 1 209 ? -47.906 -23.012 33.907 1.00 57.41 209 ALA A C 1
ATOM 1663 O O . ALA A 1 209 ? -47.730 -23.809 32.990 1.00 57.41 209 ALA A O 1
ATOM 1664 N N . HIS A 1 210 ? -48.491 -21.828 33.685 1.00 54.88 210 HIS A N 1
ATOM 1665 C CA . HIS A 1 210 ? -48.946 -21.384 32.358 1.00 54.88 210 HIS A CA 1
ATOM 1666 C C . HIS A 1 210 ? -47.876 -20.703 31.488 1.00 54.88 210 HIS A C 1
ATOM 1668 O O . HIS A 1 210 ? -48.145 -20.390 30.330 1.00 54.88 210 HIS A O 1
ATOM 1674 N N . ARG A 1 211 ? -46.648 -20.507 31.988 1.00 50.78 211 ARG A N 1
ATOM 1675 C CA . ARG A 1 211 ? -45.523 -19.961 31.201 1.00 50.78 211 ARG A CA 1
ATOM 1676 C C . ARG A 1 211 ? -44.576 -21.035 30.643 1.00 50.78 211 ARG A C 1
ATOM 1678 O O . ARG A 1 211 ? -43.520 -20.695 30.123 1.00 50.78 211 ARG A O 1
ATOM 1685 N N . GLY A 1 212 ? -44.961 -22.312 30.732 1.00 49.69 212 GLY A N 1
ATOM 1686 C CA . GLY A 1 212 ? -44.139 -23.468 30.354 1.00 49.69 212 GLY A CA 1
ATOM 1687 C C . GLY A 1 212 ? -44.330 -24.036 28.942 1.00 49.69 212 GLY A C 1
ATOM 1688 O O . GLY A 1 212 ? -43.645 -24.994 28.614 1.00 49.69 212 GLY A O 1
ATOM 1689 N N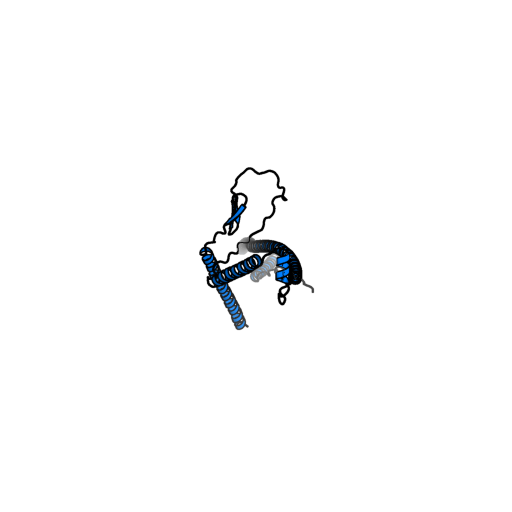 . THR A 1 213 ? -45.208 -23.491 28.093 1.00 56.16 213 THR A N 1
ATOM 1690 C CA . THR A 1 213 ? -45.349 -23.940 26.689 1.00 56.16 213 THR A CA 1
ATOM 1691 C C . THR A 1 213 ? -45.786 -22.800 25.767 1.00 56.16 213 THR A C 1
ATOM 1693 O O . THR A 1 213 ? -46.903 -22.777 25.256 1.00 56.16 213 THR A O 1
ATOM 1696 N N . SER A 1 214 ? -44.909 -21.831 25.522 1.00 47.31 214 SER A N 1
ATOM 1697 C CA . SER A 1 214 ? -44.987 -21.045 24.291 1.00 47.31 214 SER A CA 1
ATOM 1698 C C . SER A 1 214 ? -43.577 -20.802 23.784 1.00 47.31 214 SER A C 1
ATOM 1700 O O . SER A 1 214 ? -42.697 -20.367 24.520 1.00 47.31 214 SER A O 1
ATOM 1702 N N . LYS A 1 215 ? -43.381 -21.196 22.531 1.00 49.41 215 LYS A N 1
ATOM 1703 C CA . LYS A 1 215 ? -42.138 -21.201 21.768 1.00 49.41 215 LYS A CA 1
ATOM 1704 C C . LYS A 1 215 ? -41.313 -19.932 22.008 1.00 49.41 215 LYS A C 1
ATOM 1706 O O . LYS A 1 215 ? -41.788 -18.823 21.778 1.00 49.41 215 LYS A O 1
ATOM 1711 N N . ASN A 1 216 ? -40.045 -20.124 22.370 1.00 42.03 216 ASN A N 1
ATOM 1712 C CA . ASN A 1 216 ? -38.994 -19.122 22.229 1.00 42.03 216 ASN A CA 1
ATOM 1713 C C . ASN A 1 216 ? -38.937 -18.649 20.771 1.00 42.03 216 ASN A C 1
ATOM 1715 O O . ASN A 1 216 ? -38.335 -19.293 19.914 1.00 42.03 216 ASN A O 1
ATOM 1719 N N . ARG A 1 217 ? -39.584 -17.520 20.489 1.00 50.78 217 ARG A N 1
ATOM 1720 C CA . ARG A 1 217 ? -39.373 -16.740 19.269 1.00 50.78 217 ARG A CA 1
ATOM 1721 C C . ARG A 1 217 ? -39.549 -15.245 19.525 1.00 50.78 217 ARG A C 1
ATOM 1723 O O . ARG A 1 217 ? -40.131 -14.557 18.712 1.00 50.78 217 ARG A O 1
ATOM 1730 N N . HIS A 1 218 ? -39.024 -14.734 20.636 1.00 38.53 218 HIS A N 1
ATOM 1731 C CA . HIS A 1 218 ? -38.765 -13.300 20.785 1.00 38.53 218 HIS A CA 1
ATOM 1732 C C . HIS A 1 218 ? -37.497 -13.100 21.612 1.00 38.53 218 HIS A C 1
ATOM 1734 O O . HIS A 1 218 ? -37.529 -13.063 22.838 1.00 38.53 218 HIS A O 1
ATOM 1740 N N . GLY A 1 219 ? -36.364 -12.998 20.918 1.00 47.50 219 GLY A N 1
ATOM 1741 C CA . GLY A 1 219 ? -35.208 -12.293 21.447 1.00 47.50 219 GLY A CA 1
ATOM 1742 C C . GLY A 1 219 ? -35.431 -10.803 21.220 1.00 47.50 219 GLY A C 1
ATOM 1743 O O . GLY A 1 219 ? -35.309 -10.341 20.094 1.00 47.50 219 GLY A O 1
ATOM 1744 N N . SER A 1 220 ? -35.818 -10.079 22.266 1.00 38.88 220 SER A N 1
ATOM 1745 C CA . SER A 1 220 ? -35.548 -8.646 22.404 1.00 38.88 220 SER A CA 1
ATOM 1746 C C . SER A 1 220 ? -35.818 -8.262 23.853 1.00 38.88 220 SER A C 1
ATOM 1748 O O . SER A 1 220 ? -36.943 -7.972 24.262 1.00 38.88 220 SER A O 1
ATOM 1750 N N . SER A 1 221 ? -34.770 -8.361 24.663 1.00 38.22 221 SER A N 1
ATOM 1751 C CA . SER A 1 221 ? -34.756 -7.775 25.993 1.00 38.22 221 SER A CA 1
ATOM 1752 C C . SER A 1 221 ? -34.622 -6.268 25.823 1.00 38.22 221 SER A C 1
ATOM 1754 O O . SER A 1 221 ? -33.551 -5.762 25.505 1.00 38.22 221 SER A O 1
ATOM 1756 N N . VAL A 1 222 ? -35.730 -5.565 26.033 1.00 38.22 222 VAL A N 1
ATOM 1757 C CA . VAL A 1 222 ? -35.771 -4.128 26.297 1.00 38.22 222 VAL A CA 1
ATOM 1758 C C . VAL A 1 222 ? -34.883 -3.854 27.515 1.00 38.22 222 VAL A C 1
ATOM 1760 O O . VAL A 1 222 ? -35.194 -4.279 28.628 1.00 38.22 222 VAL A O 1
ATOM 1763 N N . ILE A 1 223 ? -33.750 -3.184 27.304 1.00 38.78 223 ILE A N 1
ATOM 1764 C CA . ILE A 1 223 ? -32.888 -2.699 28.384 1.00 38.78 223 ILE A CA 1
ATOM 1765 C C . ILE A 1 223 ? -33.514 -1.404 28.904 1.00 38.78 223 ILE A C 1
ATOM 1767 O O . ILE A 1 223 ? -33.409 -0.351 28.280 1.00 38.78 223 ILE A O 1
ATOM 1771 N N . SER A 1 224 ? -34.183 -1.479 30.054 1.00 39.22 224 SER A N 1
ATOM 1772 C CA . SER A 1 224 ? -34.631 -0.297 30.793 1.00 39.22 224 SER A CA 1
ATOM 1773 C C . SER A 1 224 ? -33.419 0.430 31.381 1.00 39.22 224 SER A C 1
ATOM 1775 O O . SER A 1 224 ? -32.956 0.097 32.474 1.00 39.22 224 SER A O 1
ATOM 1777 N N . VAL A 1 225 ? -32.898 1.426 30.663 1.00 37.47 225 VAL A N 1
ATOM 1778 C CA . VAL A 1 225 ? -31.897 2.362 31.190 1.00 37.47 225 VAL A CA 1
ATOM 1779 C C . VAL A 1 225 ? -32.593 3.282 32.193 1.00 37.47 225 VAL A C 1
ATOM 1781 O O . VAL A 1 225 ? -33.406 4.131 31.833 1.00 37.47 225 VAL A O 1
ATOM 1784 N N . LYS A 1 226 ? -32.295 3.094 33.482 1.00 41.59 226 LYS A N 1
ATOM 1785 C CA . LYS A 1 226 ? -32.640 4.058 34.531 1.00 41.59 226 LYS A CA 1
ATOM 1786 C C . LYS A 1 226 ? -31.922 5.383 34.246 1.00 41.59 226 LYS A C 1
ATOM 1788 O O . LYS A 1 226 ? -30.705 5.452 34.360 1.00 41.59 226 LYS A O 1
ATOM 1793 N N . THR A 1 227 ? -32.704 6.396 33.875 1.00 44.50 227 THR A N 1
ATOM 1794 C CA . THR A 1 227 ? -32.579 7.812 34.273 1.00 44.50 227 THR A CA 1
ATOM 1795 C C . THR A 1 227 ? -31.165 8.304 34.612 1.00 44.50 227 THR A C 1
ATOM 1797 O O . THR A 1 227 ? -30.749 8.260 35.770 1.00 44.50 227 THR A O 1
ATOM 1800 N N . LEU A 1 228 ? -30.470 8.853 33.612 1.00 37.97 228 LEU A N 1
ATOM 1801 C CA . LEU A 1 228 ? -29.443 9.873 33.827 1.00 37.97 228 LEU A CA 1
ATOM 1802 C C . LEU A 1 228 ? -30.156 11.200 34.118 1.00 37.97 228 LEU A C 1
ATOM 1804 O O . LEU A 1 228 ? -30.926 11.688 33.295 1.00 37.97 228 LEU A O 1
ATOM 1808 N N . ASP A 1 229 ? -29.942 11.723 35.322 1.00 37.41 229 ASP A N 1
ATOM 1809 C CA . ASP A 1 229 ? -30.447 13.007 35.809 1.00 37.41 229 ASP A CA 1
ATOM 1810 C C . ASP A 1 229 ? -29.832 14.168 34.992 1.00 37.41 229 ASP A C 1
ATOM 1812 O O . ASP A 1 229 ? -28.615 14.373 35.062 1.00 37.41 229 ASP A O 1
ATOM 1816 N N . PRO A 1 230 ? -30.629 14.933 34.215 1.00 45.97 230 PRO A N 1
ATOM 1817 C CA . PRO A 1 230 ? -30.128 16.022 33.372 1.00 45.97 230 PRO A CA 1
ATOM 1818 C C . PRO A 1 230 ? -29.650 17.251 34.160 1.00 45.97 230 PRO A C 1
ATOM 1820 O O . PRO A 1 230 ? -29.071 18.164 33.575 1.00 45.97 230 PRO A O 1
ATOM 1823 N N . SER A 1 231 ? -29.872 17.309 35.479 1.00 43.38 231 SER A N 1
ATOM 1824 C CA . SER A 1 231 ? -29.590 18.504 36.291 1.00 43.38 231 SER A CA 1
ATOM 1825 C C . SER A 1 231 ? -28.100 18.813 36.506 1.00 43.38 231 SER A C 1
ATOM 1827 O O . SER A 1 231 ? -27.770 19.863 37.057 1.00 43.38 231 SER A O 1
ATOM 1829 N N . LYS A 1 232 ? -27.181 17.934 36.072 1.00 44.12 232 LYS A N 1
ATOM 1830 C CA . LYS A 1 232 ? -25.724 18.095 36.270 1.00 44.12 232 LYS A CA 1
ATOM 1831 C C . LYS A 1 232 ? -24.907 18.417 35.020 1.00 44.12 232 LYS A C 1
ATOM 1833 O O . LYS A 1 232 ? -23.693 18.570 35.128 1.00 44.12 232 LYS A O 1
ATOM 1838 N N . THR A 1 233 ? -25.534 18.594 33.865 1.00 43.31 233 THR A N 1
ATOM 1839 C CA . THR A 1 233 ? -24.856 19.102 32.666 1.00 43.31 233 THR A CA 1
ATOM 1840 C C . THR A 1 233 ? -25.461 20.439 32.285 1.00 43.31 233 THR A C 1
ATOM 1842 O O . THR A 1 233 ? -26.404 20.512 31.504 1.00 43.31 233 THR A O 1
ATOM 1845 N N . ALA A 1 234 ? -24.911 21.503 32.867 1.00 37.03 234 ALA A N 1
ATOM 1846 C CA . ALA A 1 234 ? -25.084 22.848 32.351 1.00 37.03 234 ALA A CA 1
ATOM 1847 C C . ALA A 1 234 ? -24.451 22.911 30.952 1.00 37.03 234 ALA A C 1
ATOM 1849 O O . ALA A 1 234 ? -23.232 23.003 30.818 1.00 37.03 234 ALA A O 1
ATOM 1850 N N . LEU A 1 235 ? -25.289 22.830 29.923 1.00 35.16 235 LEU A N 1
ATOM 1851 C CA . LEU A 1 235 ? -24.998 23.397 28.615 1.00 35.16 235 LEU A CA 1
ATOM 1852 C C . LEU A 1 235 ? -25.938 24.585 28.422 1.00 35.16 235 LEU A C 1
ATOM 1854 O O . LEU A 1 235 ? -27.126 24.531 28.727 1.00 35.16 235 LEU A O 1
ATOM 1858 N N . THR A 1 236 ? -25.310 25.683 28.038 1.00 43.53 236 THR A N 1
ATOM 1859 C CA . THR A 1 236 ? -25.815 27.046 27.928 1.00 43.53 236 THR A CA 1
ATOM 1860 C C . THR A 1 236 ? -26.858 27.216 26.825 1.00 43.53 236 THR A C 1
ATOM 1862 O O . THR A 1 236 ? -26.931 26.413 25.901 1.00 43.53 236 THR A O 1
ATOM 1865 N N . GLU A 1 237 ? -27.635 28.294 26.965 1.00 43.53 237 GLU A N 1
ATOM 1866 C CA . GLU A 1 237 ? -28.646 28.847 26.056 1.00 43.53 237 GLU A CA 1
ATOM 1867 C C . GLU A 1 237 ? -28.428 28.546 24.565 1.00 43.53 237 GLU A C 1
ATOM 1869 O O . GLU A 1 237 ? -27.648 29.217 23.902 1.00 43.53 237 GLU A O 1
ATOM 1874 N N . GLU A 1 238 ? -29.194 27.597 24.028 1.00 40.25 238 GLU A N 1
ATOM 1875 C CA . GLU A 1 238 ? -29.669 27.600 22.635 1.00 40.25 238 GLU A CA 1
ATOM 1876 C C . GLU A 1 238 ? -30.896 26.668 22.508 1.00 40.25 238 GLU A C 1
ATOM 1878 O O . GLU A 1 238 ? -31.017 25.816 21.634 1.00 40.25 238 GLU A O 1
ATOM 1883 N N . GLU A 1 239 ? -31.863 26.838 23.418 1.00 45.00 239 GLU A N 1
ATOM 1884 C CA . GLU A 1 239 ? -33.251 26.446 23.167 1.00 45.00 239 GLU A CA 1
ATOM 1885 C C . GLU A 1 239 ? -33.890 27.500 22.267 1.00 45.00 239 GLU A C 1
ATOM 1887 O O . GLU A 1 239 ? -34.313 28.556 22.735 1.00 45.00 239 GLU A O 1
ATOM 1892 N N . ARG A 1 240 ? -33.937 27.220 20.967 1.00 46.44 240 ARG A N 1
ATOM 1893 C CA . ARG A 1 240 ? -34.934 27.716 20.004 1.00 46.44 240 ARG A CA 1
ATOM 1894 C C . ARG A 1 240 ? -34.513 27.159 18.655 1.00 46.44 240 ARG A C 1
ATOM 1896 O O . ARG A 1 240 ? -33.683 27.783 18.031 1.00 46.44 240 ARG A O 1
ATOM 1903 N N . TYR A 1 241 ? -35.007 25.981 18.271 1.00 45.44 241 TYR A N 1
ATOM 1904 C CA . TYR A 1 241 ? -35.327 25.540 16.897 1.00 45.44 241 TYR A CA 1
ATOM 1905 C C . TYR A 1 241 ? -35.509 24.004 16.885 1.00 45.44 241 TYR A C 1
ATOM 1907 O O . TYR A 1 241 ? -34.542 23.260 16.988 1.00 45.44 241 TYR A O 1
ATOM 1915 N N . GLY A 1 242 ? -36.759 23.553 16.714 1.00 39.28 242 GLY A N 1
ATOM 1916 C CA . GLY A 1 242 ? -37.120 22.240 16.156 1.00 39.28 242 GLY A CA 1
ATOM 1917 C C . GLY A 1 242 ? -37.234 21.061 17.130 1.00 39.28 242 GLY A C 1
ATOM 1918 O O . GLY A 1 242 ? -36.262 20.353 17.365 1.00 39.28 242 GLY A O 1
ATOM 1919 N N . ASP A 1 243 ? -38.454 20.776 17.590 1.00 49.47 243 ASP A N 1
ATOM 1920 C CA . ASP A 1 243 ? -38.842 19.610 18.408 1.00 49.47 243 ASP A CA 1
ATOM 1921 C C . ASP A 1 243 ? -38.773 18.240 17.686 1.00 49.47 243 ASP A C 1
ATOM 1923 O O . ASP A 1 243 ? -39.292 17.247 18.188 1.00 49.47 243 ASP A O 1
ATOM 1927 N N . GLU A 1 244 ? -38.102 18.134 16.537 1.00 46.78 244 GLU A N 1
ATOM 1928 C CA . GLU A 1 244 ? -37.974 16.887 15.774 1.00 46.78 244 GLU A CA 1
ATOM 1929 C C . GLU A 1 244 ? -36.544 16.753 15.233 1.00 46.78 244 GLU A C 1
ATOM 1931 O O . GLU A 1 244 ? -36.184 17.332 14.210 1.00 46.78 244 GLU A O 1
ATOM 1936 N N . GLN A 1 245 ? -35.700 16.006 15.948 1.00 53.75 245 GLN A N 1
ATOM 1937 C CA . GLN A 1 245 ? -34.400 15.563 15.443 1.00 53.75 245 GLN A CA 1
ATOM 1938 C C . GLN A 1 245 ? -34.395 14.039 15.336 1.00 53.75 245 GLN A C 1
ATOM 1940 O O . GLN A 1 245 ? -34.509 13.338 16.346 1.00 53.75 245 GLN A O 1
ATOM 1945 N N . ASP A 1 246 ? -34.235 13.557 14.104 1.00 52.22 246 ASP A N 1
ATOM 1946 C CA . ASP A 1 246 ? -33.993 12.154 13.790 1.00 52.22 246 ASP A CA 1
ATOM 1947 C C . ASP A 1 246 ? -32.476 11.944 13.716 1.00 52.22 246 ASP A C 1
ATOM 1949 O O . ASP A 1 246 ? -31.800 12.495 12.847 1.00 52.22 246 ASP A O 1
ATOM 1953 N N . VAL A 1 247 ? -31.923 11.149 14.632 1.00 56.53 247 VAL A N 1
ATOM 1954 C CA . VAL A 1 247 ? -30.521 10.715 14.568 1.00 56.53 247 VAL A CA 1
ATOM 1955 C C . VAL A 1 247 ? -30.499 9.316 13.963 1.00 56.53 247 VAL A C 1
ATOM 1957 O O . VAL A 1 247 ? -30.935 8.345 14.587 1.00 56.53 247 VAL A O 1
ATOM 1960 N N . VAL A 1 248 ? -30.028 9.220 12.719 1.00 48.78 248 VAL A N 1
ATOM 1961 C CA . VAL A 1 248 ? -29.924 7.960 11.973 1.00 48.78 248 VAL A CA 1
ATOM 1962 C C . VAL A 1 248 ? -28.533 7.366 12.185 1.00 48.78 248 VAL A C 1
ATOM 1964 O O . VAL A 1 248 ? -27.529 8.000 11.870 1.00 48.78 248 VAL A O 1
ATOM 1967 N N . CYS A 1 249 ? -28.480 6.148 12.718 1.00 61.19 249 CYS A N 1
ATOM 1968 C CA . CYS A 1 249 ? -27.277 5.320 12.770 1.00 61.19 249 CYS A CA 1
ATOM 1969 C C . CYS A 1 249 ? -27.423 4.130 11.813 1.00 61.19 249 CYS A C 1
ATOM 1971 O O . CYS A 1 249 ? -28.541 3.803 11.403 1.00 61.19 249 CYS A O 1
ATOM 1973 N N . GLU A 1 250 ? -26.329 3.441 11.475 1.00 47.09 250 GLU A N 1
ATOM 1974 C CA . GLU A 1 250 ? -26.392 2.193 10.704 1.00 47.09 250 GLU A CA 1
ATOM 1975 C C . GLU A 1 250 ? -27.277 1.151 11.418 1.00 47.09 250 GLU A C 1
ATOM 1977 O O . GLU A 1 250 ? -26.850 0.445 12.328 1.00 47.09 250 GLU A O 1
ATOM 1982 N N . GLY A 1 251 ? -28.546 1.062 11.002 1.00 53.25 251 GLY A N 1
ATOM 1983 C CA . GLY A 1 251 ? -29.540 0.132 11.544 1.00 53.25 251 GLY A CA 1
ATOM 1984 C C . GLY A 1 251 ? -30.492 0.691 12.611 1.00 53.25 251 GLY A C 1
ATOM 1985 O O . GLY A 1 251 ? -31.278 -0.085 13.157 1.00 53.25 251 GLY A O 1
ATOM 1986 N N . CYS A 1 252 ? -30.478 1.995 12.913 1.00 61.12 252 CYS A N 1
ATOM 1987 C CA . CYS A 1 252 ? -31.402 2.574 13.891 1.00 61.12 252 CYS A CA 1
ATOM 1988 C C . CYS A 1 252 ? -31.835 4.011 13.564 1.00 61.12 252 CYS A C 1
ATOM 1990 O O . CYS A 1 252 ? -31.034 4.819 13.102 1.00 61.12 252 CYS A O 1
ATOM 1992 N N . ILE A 1 253 ? -33.101 4.340 13.845 1.00 67.19 253 ILE A N 1
ATOM 1993 C CA . ILE A 1 253 ? -33.616 5.716 13.808 1.00 67.19 253 ILE A CA 1
ATOM 1994 C C . ILE A 1 253 ? -33.985 6.115 15.235 1.00 67.19 253 ILE A C 1
ATOM 1996 O O . ILE A 1 253 ? -34.882 5.514 15.836 1.00 67.19 253 ILE A O 1
ATOM 2000 N N . TRP A 1 254 ? -33.303 7.123 15.771 1.00 70.31 254 TRP A N 1
ATOM 2001 C CA . TRP A 1 254 ? -33.619 7.718 17.064 1.00 70.31 254 TRP A CA 1
ATOM 2002 C C . TRP A 1 254 ? -34.465 8.968 16.868 1.00 70.31 254 TRP A C 1
ATOM 2004 O O . TRP A 1 254 ? -34.002 9.927 16.259 1.00 70.31 254 TRP A O 1
ATOM 2014 N N . ARG A 1 255 ? -35.680 8.966 17.417 1.00 72.44 255 ARG A N 1
ATOM 2015 C CA . ARG A 1 255 ? -36.601 10.107 17.418 1.00 72.44 255 ARG A CA 1
ATOM 2016 C C . ARG A 1 255 ? -36.745 10.686 18.809 1.00 72.44 255 ARG A C 1
ATOM 2018 O O . ARG A 1 255 ? -37.050 9.946 19.749 1.00 72.44 255 ARG A O 1
ATOM 2025 N N . LYS A 1 256 ? -36.586 12.001 18.943 1.00 68.75 256 LYS A N 1
ATOM 2026 C CA . LYS A 1 256 ? -36.889 12.720 20.184 1.00 68.75 256 LYS A CA 1
ATOM 2027 C C . LYS A 1 256 ? -38.370 13.110 20.192 1.00 68.75 256 LYS A C 1
ATOM 2029 O O . LYS A 1 256 ? -38.771 14.000 19.461 1.00 68.75 256 LYS A O 1
ATOM 2034 N N . VAL A 1 257 ? -39.180 12.444 21.015 1.00 68.88 257 VAL A N 1
ATOM 2035 C CA . VAL A 1 257 ? -40.613 12.743 21.189 1.00 68.88 257 VAL A CA 1
ATOM 2036 C C . VAL A 1 257 ? -40.848 13.113 22.651 1.00 68.88 257 VAL A C 1
ATOM 2038 O O . VAL A 1 257 ? -40.479 12.351 23.544 1.00 68.88 257 VAL A O 1
ATOM 2041 N N . ASN A 1 258 ? -41.440 14.281 22.924 1.00 63.53 258 ASN A N 1
ATOM 2042 C CA . ASN A 1 258 ? -41.716 14.772 24.287 1.00 63.53 258 ASN A CA 1
ATOM 2043 C C . ASN A 1 258 ? -40.488 14.745 25.223 1.00 63.53 258 ASN A C 1
ATOM 2045 O O . ASN A 1 258 ? -40.582 14.360 26.389 1.00 63.53 258 ASN A O 1
ATOM 2049 N N . GLY A 1 259 ? -39.310 15.098 24.702 1.00 69.75 259 GLY A N 1
ATOM 2050 C CA . GLY A 1 259 ? -38.062 15.098 25.473 1.00 69.75 259 GLY A CA 1
ATOM 2051 C C . GLY A 1 259 ? -37.446 13.715 25.730 1.00 69.75 259 GLY A C 1
ATOM 2052 O O . GLY A 1 259 ? -36.394 13.645 26.362 1.00 69.75 259 GLY A O 1
ATOM 2053 N N . GLN A 1 260 ? -38.039 12.627 25.222 1.00 67.69 260 GLN A N 1
ATOM 2054 C CA . GLN A 1 260 ? -37.493 11.270 25.314 1.00 67.69 260 GLN A CA 1
ATOM 2055 C C . GLN A 1 260 ? -37.008 10.771 23.952 1.00 67.69 260 GLN A C 1
ATOM 2057 O O . GLN A 1 260 ? -37.703 10.884 22.945 1.00 67.69 260 GLN A O 1
ATOM 2062 N N . TRP A 1 261 ? -35.809 10.190 23.926 1.00 76.81 261 TRP A N 1
ATOM 2063 C CA . TRP A 1 261 ? -35.277 9.510 22.749 1.00 76.81 261 TRP A CA 1
ATOM 2064 C C . TRP A 1 261 ? -35.887 8.112 22.635 1.00 76.81 261 TRP A C 1
ATOM 2066 O O . TRP A 1 261 ? -35.752 7.285 23.536 1.00 76.81 261 TRP A O 1
ATOM 2076 N N . THR A 1 262 ? -36.549 7.846 21.515 1.00 70.62 262 THR A N 1
ATOM 2077 C CA . THR A 1 262 ? -37.139 6.550 21.173 1.00 70.62 262 THR A CA 1
ATOM 2078 C C . THR A 1 262 ? -36.399 5.971 19.973 1.00 70.62 262 THR A C 1
ATOM 2080 O O . THR A 1 262 ? -36.282 6.622 18.938 1.00 70.62 262 THR A O 1
ATOM 2083 N N . ALA A 1 263 ? -35.846 4.765 20.122 1.00 66.50 263 ALA A N 1
ATOM 2084 C CA . ALA A 1 263 ? -35.191 4.054 19.031 1.00 66.50 263 ALA A CA 1
ATOM 2085 C C . ALA A 1 263 ? -36.199 3.154 18.322 1.00 66.50 263 ALA A C 1
ATOM 2087 O O . ALA A 1 263 ? -36.776 2.252 18.933 1.00 66.50 263 ALA A O 1
ATOM 2088 N N . THR A 1 264 ? -36.351 3.351 17.019 1.00 65.31 264 THR A N 1
ATOM 2089 C CA . THR A 1 264 ? -36.982 2.370 16.136 1.00 65.31 264 THR A CA 1
ATOM 2090 C C . THR A 1 264 ? -35.851 1.638 15.429 1.00 65.31 264 THR A C 1
ATOM 2092 O O . THR A 1 264 ? -35.166 2.204 14.576 1.00 65.31 264 THR A O 1
ATOM 2095 N N . VAL A 1 265 ? -35.602 0.389 15.828 1.00 56.19 265 VAL A N 1
ATOM 2096 C CA . VAL A 1 265 ? -34.725 -0.505 15.066 1.00 56.19 265 VAL A CA 1
ATOM 2097 C C . VAL A 1 265 ? -35.517 -0.889 13.826 1.00 56.19 265 VAL A C 1
ATOM 2099 O O . VAL A 1 265 ? -36.497 -1.626 13.928 1.00 56.19 265 VAL A O 1
ATOM 2102 N N . GLY A 1 266 ? -35.144 -0.338 12.672 1.00 53.06 266 GLY A N 1
ATOM 2103 C CA . GLY A 1 266 ? -35.671 -0.832 11.409 1.00 53.06 266 GLY A CA 1
ATOM 2104 C C . GLY A 1 266 ? -35.256 -2.292 11.295 1.00 53.06 266 GLY A C 1
ATOM 2105 O O . GLY A 1 266 ? -34.062 -2.587 11.355 1.00 53.06 266 GLY A O 1
ATOM 2106 N N . GLU A 1 267 ? -36.212 -3.218 11.195 1.00 48.94 267 GLU A N 1
ATOM 2107 C CA . GLU A 1 267 ? -35.893 -4.562 10.723 1.00 48.94 267 GLU A CA 1
ATOM 2108 C C . GLU A 1 267 ? -35.239 -4.377 9.349 1.00 48.94 267 GLU A C 1
ATOM 2110 O O . GLU A 1 267 ? -35.928 -4.099 8.373 1.00 48.94 267 GLU A O 1
ATOM 2115 N N . LYS A 1 268 ? -33.900 -4.443 9.281 1.00 52.38 268 LYS A N 1
ATOM 2116 C CA . LYS A 1 268 ? -33.197 -4.536 8.001 1.00 52.38 268 LYS A CA 1
ATOM 2117 C C . LYS A 1 268 ? -33.833 -5.706 7.260 1.00 52.38 268 LYS A C 1
ATOM 2119 O O . LYS A 1 268 ? -33.908 -6.807 7.818 1.00 52.38 268 LYS A O 1
ATOM 2124 N N . ASP A 1 269 ? -34.324 -5.435 6.054 1.00 51.72 269 ASP A N 1
ATOM 2125 C CA . ASP A 1 269 ? -34.967 -6.420 5.197 1.00 51.72 269 ASP A CA 1
ATOM 2126 C C . ASP A 1 269 ? -34.106 -7.682 5.161 1.00 51.72 269 ASP A C 1
ATOM 2128 O O . ASP A 1 269 ? -32.954 -7.675 4.724 1.00 51.72 269 ASP A O 1
ATOM 2132 N N . LYS A 1 270 ? -34.660 -8.791 5.661 1.00 57.12 270 LYS A N 1
ATOM 2133 C CA . LYS A 1 270 ? -33.986 -10.102 5.738 1.00 57.12 270 LYS A CA 1
ATOM 2134 C C . LYS A 1 270 ? -33.643 -10.675 4.359 1.00 57.12 270 LYS A C 1
ATOM 2136 O O . LYS A 1 270 ? -33.114 -11.782 4.289 1.00 57.12 270 LYS A O 1
ATOM 2141 N N . GLU A 1 271 ? -34.017 -9.968 3.305 1.00 53.78 271 GLU A N 1
ATOM 2142 C CA . GLU A 1 271 ? -33.811 -10.289 1.902 1.00 53.78 271 GLU A CA 1
ATOM 2143 C C . GLU A 1 271 ? -32.494 -9.673 1.402 1.00 53.78 271 GLU A C 1
ATOM 2145 O O . GLU A 1 271 ? -31.651 -10.408 0.902 1.00 53.78 271 GLU A O 1
ATOM 2150 N N . SER A 1 272 ? -32.213 -8.402 1.725 1.00 55.41 272 SER A N 1
ATOM 2151 C CA . SER A 1 272 ? -30.942 -7.732 1.388 1.00 55.41 272 SER A CA 1
ATOM 2152 C C . SER A 1 272 ? -29.726 -8.401 2.041 1.00 55.41 272 SER A C 1
ATOM 2154 O O . SER A 1 272 ? -28.700 -8.580 1.394 1.00 55.41 272 SER A O 1
ATOM 2156 N N . LYS A 1 273 ? -29.854 -8.882 3.287 1.00 61.34 273 LYS A N 1
ATOM 2157 C CA . LYS A 1 273 ? -28.771 -9.644 3.933 1.00 61.34 273 LYS A CA 1
ATOM 2158 C C . LYS A 1 273 ? -28.518 -11.008 3.268 1.00 61.34 273 LYS A C 1
ATOM 2160 O O . LYS A 1 273 ? -27.404 -11.506 3.315 1.00 61.34 273 LYS A O 1
ATOM 2165 N N . ARG A 1 274 ? -29.536 -11.630 2.658 1.00 62.22 274 ARG A N 1
ATOM 2166 C CA . ARG A 1 274 ? -29.353 -12.914 1.959 1.00 62.22 274 ARG A CA 1
ATOM 2167 C C . ARG A 1 274 ? -28.675 -12.743 0.607 1.00 62.22 274 ARG A C 1
ATOM 2169 O O . ARG A 1 274 ? -27.941 -13.640 0.220 1.00 62.22 274 ARG A O 1
ATOM 2176 N N . GLU A 1 275 ? -28.918 -11.631 -0.081 1.00 63.16 275 GLU A N 1
ATOM 2177 C CA . GLU A 1 275 ? -28.205 -11.297 -1.319 1.00 63.16 275 GLU A CA 1
ATOM 2178 C C . GLU A 1 275 ? -26.734 -10.967 -1.030 1.00 63.16 275 GLU A C 1
ATOM 2180 O O . GLU A 1 275 ? -25.855 -11.513 -1.687 1.00 63.16 275 GLU A O 1
ATOM 2185 N N . GLU A 1 276 ? -26.442 -10.197 0.025 1.00 62.38 276 GLU A N 1
ATOM 2186 C CA . GLU A 1 276 ? -25.055 -9.928 0.446 1.00 62.38 276 GLU A CA 1
ATOM 2187 C C . GLU A 1 276 ? -24.311 -11.200 0.891 1.00 62.38 276 GLU A C 1
ATOM 2189 O O . GLU A 1 276 ? -23.160 -11.409 0.508 1.00 62.38 276 GLU A O 1
ATOM 2194 N N . ASP A 1 277 ? -24.962 -12.078 1.666 1.00 65.25 277 ASP A N 1
ATOM 2195 C CA . ASP A 1 277 ? -24.367 -13.357 2.073 1.00 65.25 277 ASP A CA 1
ATOM 2196 C C . ASP A 1 277 ? -24.141 -14.288 0.854 1.00 65.25 277 ASP A C 1
ATOM 2198 O O . ASP A 1 277 ? -23.170 -15.045 0.842 1.00 65.25 277 ASP A O 1
ATOM 2202 N N . ALA A 1 278 ? -24.985 -14.224 -0.187 1.00 66.69 278 ALA A N 1
ATOM 2203 C CA . ALA A 1 278 ? -24.819 -14.998 -1.425 1.00 66.69 278 ALA A CA 1
ATOM 2204 C C . ALA A 1 278 ? -23.644 -14.492 -2.282 1.00 66.69 278 ALA A C 1
ATOM 2206 O O . ALA A 1 278 ? -22.834 -15.304 -2.731 1.00 66.69 278 ALA A O 1
ATOM 2207 N N . ASP A 1 279 ? -23.491 -13.173 -2.418 1.00 73.00 279 ASP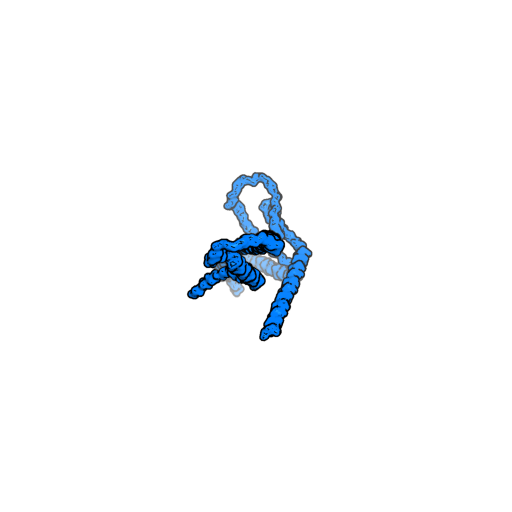 A N 1
ATOM 2208 C CA . ASP A 1 279 ? -22.357 -12.541 -3.110 1.00 73.00 279 ASP A CA 1
ATOM 2209 C C . ASP A 1 279 ? -21.009 -12.871 -2.443 1.00 73.00 279 ASP A C 1
ATOM 2211 O O . ASP A 1 279 ? -19.976 -12.983 -3.109 1.00 73.00 279 ASP A O 1
ATOM 2215 N N . ILE A 1 280 ? -20.993 -13.015 -1.112 1.00 68.38 280 ILE A N 1
ATOM 2216 C CA . ILE A 1 280 ? -19.791 -13.405 -0.360 1.00 68.38 280 ILE A CA 1
ATOM 2217 C C . ILE A 1 280 ? -19.432 -14.872 -0.624 1.00 68.38 280 ILE A C 1
ATOM 2219 O O . ILE A 1 280 ? -18.250 -15.185 -0.770 1.00 68.38 280 ILE A O 1
ATOM 2223 N N . VAL A 1 281 ? -20.426 -15.762 -0.701 1.00 74.31 281 VAL A N 1
ATOM 2224 C CA . VAL A 1 281 ? -20.204 -17.182 -1.020 1.00 74.31 281 VAL A CA 1
ATOM 2225 C C . VAL A 1 281 ? -19.693 -17.343 -2.456 1.00 74.31 281 VAL A C 1
ATOM 2227 O O . VAL A 1 281 ? -18.705 -18.040 -2.657 1.00 74.31 281 VAL A O 1
ATOM 2230 N N . GLU A 1 282 ? -20.274 -16.633 -3.428 1.00 74.06 282 GLU A N 1
ATOM 2231 C CA . GLU A 1 282 ? -19.830 -16.678 -4.832 1.00 74.06 282 GLU A CA 1
ATOM 2232 C C . GLU A 1 282 ? -18.384 -16.176 -4.998 1.00 74.06 282 GLU A C 1
ATOM 2234 O O . GLU A 1 282 ? -17.567 -16.813 -5.663 1.00 74.06 282 GLU A O 1
ATOM 2239 N N . LYS A 1 283 ? -18.013 -15.088 -4.309 1.00 82.06 283 LYS A N 1
ATOM 2240 C CA . LYS A 1 283 ? -16.622 -14.598 -4.301 1.00 82.06 283 LYS A CA 1
ATOM 2241 C C . LYS A 1 283 ? -15.653 -15.538 -3.584 1.00 82.06 283 LYS A C 1
ATOM 2243 O O . LYS A 1 283 ? -14.469 -15.542 -3.914 1.00 82.06 283 LYS A O 1
ATOM 2248 N N . GLY A 1 284 ? -16.126 -16.299 -2.598 1.00 82.06 284 GLY A N 1
ATOM 2249 C CA . GLY A 1 284 ? -15.335 -17.333 -1.933 1.00 82.06 284 GLY A CA 1
ATOM 2250 C C . GLY A 1 284 ? -14.926 -18.443 -2.902 1.00 82.06 284 GLY A C 1
ATOM 2251 O O . GLY A 1 284 ? -13.745 -18.780 -2.979 1.00 82.06 284 GLY A O 1
ATOM 2252 N N . ASP A 1 285 ? -15.876 -18.926 -3.706 1.00 84.25 285 ASP A N 1
ATOM 2253 C CA . ASP A 1 285 ? -15.639 -19.976 -4.705 1.00 84.25 285 ASP A CA 1
ATOM 2254 C C . ASP A 1 285 ? -14.656 -19.526 -5.808 1.00 84.25 285 ASP A C 1
ATOM 2256 O O . ASP A 1 285 ? -13.812 -20.308 -6.261 1.00 84.25 285 ASP A O 1
ATOM 2260 N N . ASP A 1 286 ? -14.702 -18.251 -6.212 1.00 88.88 286 ASP A N 1
ATOM 2261 C CA . ASP A 1 286 ? -13.747 -17.675 -7.170 1.00 88.88 286 ASP A CA 1
ATOM 2262 C C . ASP A 1 286 ? -12.311 -17.635 -6.621 1.00 88.88 286 ASP A C 1
ATOM 2264 O O . ASP A 1 286 ? -11.350 -17.900 -7.354 1.00 88.88 286 ASP A O 1
ATOM 2268 N N . ILE A 1 287 ? -12.149 -17.339 -5.327 1.00 81.12 287 ILE A N 1
ATOM 2269 C CA . ILE A 1 287 ? -10.839 -17.334 -4.661 1.00 81.12 287 ILE A CA 1
ATOM 2270 C C . ILE A 1 287 ? -10.270 -18.753 -4.597 1.00 81.12 287 ILE A C 1
ATOM 2272 O O . ILE A 1 287 ? -9.101 -18.950 -4.938 1.00 81.12 287 ILE A O 1
ATOM 2276 N N . ASP A 1 288 ? -11.082 -19.740 -4.219 1.00 86.50 288 ASP A N 1
ATOM 2277 C CA . ASP A 1 288 ? -10.649 -21.140 -4.161 1.00 86.50 288 ASP A CA 1
ATOM 2278 C C . ASP A 1 288 ? -10.221 -21.650 -5.547 1.00 86.50 288 ASP A C 1
ATOM 2280 O O . ASP A 1 288 ? -9.160 -22.266 -5.691 1.00 86.50 288 ASP A O 1
ATOM 2284 N N . LYS A 1 289 ? -10.954 -21.283 -6.606 1.00 93.19 289 LYS A N 1
ATOM 2285 C CA . LYS A 1 289 ? -10.578 -21.603 -7.991 1.00 93.19 289 LYS A CA 1
ATOM 2286 C C . LYS A 1 289 ? -9.250 -20.962 -8.413 1.00 93.19 289 LYS A C 1
ATOM 2288 O O . LYS A 1 289 ? -8.441 -21.613 -9.078 1.00 93.19 289 LYS A O 1
ATOM 2293 N N . MET A 1 290 ? -9.003 -19.707 -8.029 1.00 91.81 290 MET A N 1
ATOM 2294 C CA . MET A 1 290 ? -7.719 -19.041 -8.288 1.00 91.81 290 MET A CA 1
ATOM 2295 C C . MET A 1 290 ? -6.560 -19.717 -7.545 1.00 91.81 290 MET A C 1
ATOM 2297 O O . MET A 1 290 ? -5.459 -19.839 -8.089 1.00 91.81 290 MET A O 1
ATOM 2301 N N . ILE A 1 291 ? -6.791 -20.165 -6.309 1.00 85.88 291 ILE A N 1
ATOM 2302 C CA . ILE A 1 291 ? -5.792 -20.891 -5.518 1.00 85.88 291 ILE A CA 1
ATOM 2303 C C . ILE A 1 291 ? -5.442 -22.219 -6.197 1.00 85.88 291 ILE A C 1
ATOM 2305 O O . ILE A 1 291 ? -4.255 -22.516 -6.370 1.00 85.88 291 ILE A O 1
ATOM 2309 N N . ASP A 1 292 ? -6.444 -22.977 -6.641 1.00 93.12 292 ASP A N 1
ATOM 2310 C CA . ASP A 1 292 ? -6.239 -24.242 -7.350 1.00 93.12 292 ASP A CA 1
ATOM 2311 C C . ASP A 1 292 ? -5.451 -24.056 -8.655 1.00 93.12 292 ASP A C 1
ATOM 2313 O O . ASP A 1 292 ? -4.538 -24.835 -8.945 1.00 93.12 292 ASP A O 1
ATOM 2317 N N . GLU A 1 293 ? -5.726 -22.995 -9.419 1.00 93.38 293 GLU A N 1
ATOM 2318 C CA . GLU A 1 293 ? -4.985 -22.677 -10.646 1.00 93.38 293 GLU A CA 1
ATOM 2319 C C . GLU A 1 293 ? -3.504 -22.373 -10.360 1.00 93.38 293 GLU A C 1
ATOM 2321 O O . GLU A 1 293 ? -2.611 -22.911 -11.023 1.00 93.38 293 GLU A O 1
ATOM 2326 N N . ILE A 1 294 ? -3.218 -21.588 -9.315 1.00 87.31 294 ILE A N 1
ATOM 2327 C CA . ILE A 1 294 ? -1.842 -21.291 -8.885 1.00 87.31 294 ILE A CA 1
ATOM 2328 C C . ILE A 1 294 ? -1.116 -22.565 -8.439 1.00 87.31 294 ILE A C 1
ATOM 2330 O O . ILE A 1 294 ? 0.066 -22.749 -8.755 1.00 87.31 294 ILE A O 1
ATOM 2334 N N . ILE A 1 295 ? -1.791 -23.442 -7.691 1.00 89.19 295 ILE A N 1
ATOM 2335 C CA . ILE A 1 295 ? -1.213 -24.706 -7.219 1.00 89.19 295 ILE A CA 1
ATOM 2336 C C . ILE A 1 295 ? -0.890 -25.613 -8.406 1.00 89.19 295 ILE A C 1
ATOM 2338 O O . ILE A 1 295 ? 0.220 -26.148 -8.477 1.00 89.19 295 ILE A O 1
ATOM 2342 N N . MET A 1 296 ? -1.820 -25.753 -9.350 1.00 91.25 296 MET A N 1
ATOM 2343 C CA . MET A 1 296 ? -1.630 -26.564 -10.552 1.00 91.25 296 MET A CA 1
ATOM 2344 C C . MET A 1 296 ? -0.481 -26.040 -11.416 1.00 91.25 296 MET A C 1
ATOM 2346 O O . MET A 1 296 ? 0.358 -26.828 -11.855 1.00 91.25 296 MET A O 1
ATOM 2350 N N . GLU A 1 297 ? -0.371 -24.724 -11.595 1.00 92.50 297 GLU A N 1
ATOM 2351 C CA . GLU A 1 297 ? 0.720 -24.114 -12.361 1.00 92.50 297 GLU A CA 1
ATOM 2352 C C . GLU A 1 297 ? 2.078 -24.281 -11.660 1.00 92.50 297 GLU A C 1
ATOM 2354 O O . GLU A 1 297 ? 3.078 -24.626 -12.293 1.00 92.50 297 GLU A O 1
ATOM 2359 N N . LYS A 1 298 ? 2.141 -24.113 -10.332 1.00 91.06 298 LYS A N 1
ATOM 2360 C CA . LYS A 1 298 ? 3.380 -24.373 -9.579 1.00 91.06 298 LYS A CA 1
ATOM 2361 C C . LYS A 1 298 ? 3.794 -25.837 -9.642 1.00 91.06 298 LYS A C 1
ATOM 2363 O O . LYS A 1 298 ? 4.978 -26.114 -9.822 1.00 91.06 298 LYS A O 1
ATOM 2368 N N . LYS A 1 299 ? 2.838 -26.757 -9.517 1.00 91.19 299 LYS A N 1
ATOM 2369 C CA . LYS A 1 299 ? 3.091 -28.193 -9.632 1.00 91.19 299 LYS A CA 1
ATOM 2370 C C . LYS A 1 299 ? 3.629 -28.539 -11.019 1.00 91.19 299 LYS A C 1
ATOM 2372 O O . LYS A 1 299 ? 4.660 -29.189 -11.114 1.00 91.19 299 LYS A O 1
ATOM 2377 N N . ARG A 1 300 ? 3.027 -27.978 -12.073 1.00 87.81 300 ARG A N 1
ATOM 2378 C CA . ARG A 1 300 ? 3.499 -28.118 -13.456 1.00 87.81 300 ARG A CA 1
ATOM 2379 C C . ARG A 1 300 ? 4.944 -27.660 -13.637 1.00 87.81 300 ARG A C 1
ATOM 2381 O O . ARG A 1 300 ? 5.711 -28.358 -14.284 1.00 87.81 300 ARG A O 1
ATOM 2388 N N . ARG A 1 301 ? 5.316 -26.509 -13.064 1.00 86.00 301 ARG A N 1
ATOM 2389 C CA . ARG A 1 301 ? 6.684 -25.967 -13.151 1.00 86.00 301 ARG A CA 1
ATOM 2390 C C . ARG A 1 301 ? 7.713 -26.811 -12.399 1.00 86.00 301 ARG A C 1
ATOM 2392 O O . ARG A 1 301 ? 8.858 -26.889 -12.830 1.00 86.00 301 ARG A O 1
ATOM 2399 N N . ILE A 1 302 ? 7.320 -27.411 -11.276 1.00 85.00 302 ILE A N 1
ATOM 2400 C CA . ILE A 1 302 ? 8.178 -28.331 -10.519 1.00 85.00 302 ILE A CA 1
ATOM 2401 C C . ILE A 1 302 ? 8.357 -29.629 -11.302 1.00 85.00 302 ILE A C 1
ATOM 2403 O O . ILE A 1 302 ? 9.491 -30.040 -11.514 1.00 85.00 302 ILE A O 1
ATOM 2407 N N . ASP A 1 303 ? 7.262 -30.223 -11.778 1.00 84.50 303 ASP A N 1
ATOM 2408 C CA . ASP A 1 303 ? 7.299 -31.469 -12.546 1.00 84.50 303 ASP A CA 1
ATOM 2409 C C . ASP A 1 303 ? 8.126 -31.289 -13.837 1.00 84.50 303 ASP A C 1
ATOM 2411 O O . ASP A 1 303 ? 8.992 -32.109 -14.127 1.00 84.50 303 ASP A O 1
ATOM 2415 N N . SER A 1 304 ? 7.977 -30.162 -14.552 1.00 78.31 304 SER A N 1
ATOM 2416 C CA . SER A 1 304 ? 8.801 -29.862 -15.736 1.00 78.31 304 SER A CA 1
ATOM 2417 C C . SER A 1 304 ? 10.271 -29.590 -15.407 1.00 78.31 304 SER A C 1
ATOM 2419 O O . SER A 1 304 ? 11.147 -29.923 -16.194 1.00 78.31 304 SER A O 1
ATOM 2421 N N . GLY A 1 305 ? 10.553 -28.975 -14.254 1.00 69.75 305 GLY A N 1
ATOM 2422 C CA . GLY A 1 305 ? 11.925 -28.730 -13.805 1.00 69.75 305 GLY A CA 1
ATOM 2423 C C . GLY A 1 305 ? 12.646 -29.997 -13.337 1.00 69.75 305 GLY A C 1
ATOM 2424 O O . GLY A 1 305 ? 13.871 -30.014 -13.329 1.00 69.75 305 GLY A O 1
ATOM 2425 N N . ILE A 1 306 ? 11.903 -31.042 -12.955 1.00 64.00 306 ILE A N 1
ATOM 2426 C CA . ILE A 1 306 ? 12.448 -32.367 -12.631 1.00 64.00 306 ILE A CA 1
ATOM 2427 C C . ILE A 1 306 ? 12.768 -33.145 -13.913 1.00 64.00 306 ILE A C 1
ATOM 2429 O O . ILE A 1 306 ? 13.804 -33.791 -13.957 1.00 64.00 306 ILE A O 1
ATOM 2433 N N . ASP A 1 307 ? 11.934 -33.061 -14.955 1.00 63.34 307 ASP A N 1
ATOM 2434 C CA . ASP A 1 307 ? 12.201 -33.729 -16.242 1.00 63.34 307 ASP A CA 1
ATOM 2435 C C . ASP A 1 307 ? 13.413 -33.133 -16.991 1.00 63.34 307 ASP A C 1
ATOM 2437 O O . ASP A 1 307 ? 14.065 -33.826 -17.773 1.00 63.34 307 ASP A O 1
ATOM 2441 N N . GLU A 1 308 ? 13.716 -31.848 -16.770 1.00 59.22 308 GLU A N 1
ATOM 2442 C CA . GLU A 1 308 ? 14.886 -31.162 -17.342 1.00 59.22 308 GLU A CA 1
ATOM 2443 C C . GLU A 1 308 ? 16.201 -31.410 -16.571 1.00 59.22 308 GLU A C 1
ATOM 2445 O O . GLU A 1 308 ? 17.267 -31.051 -17.083 1.00 59.22 308 GLU A O 1
ATOM 2450 N N . PHE A 1 309 ? 16.150 -32.005 -15.371 1.00 47.59 309 PHE A N 1
ATOM 2451 C CA . PHE A 1 309 ? 17.310 -32.257 -14.503 1.00 47.59 309 PHE A CA 1
ATOM 2452 C C . PHE A 1 309 ? 17.763 -33.723 -14.548 1.00 47.59 309 PHE A C 1
ATOM 2454 O O . PHE A 1 309 ? 18.987 -33.953 -14.693 1.00 47.59 309 PHE A O 1
#